Protein AF-A0A2P7YGR5-F1 (afdb_monomer_lite)

Radius of gyration: 32.09 Å; chains: 1; bounding box: 81×57×72 Å

Structure (mmCIF, N/CA/C/O backbone):
data_AF-A0A2P7YGR5-F1
#
_entry.id   AF-A0A2P7YGR5-F1
#
loop_
_atom_site.group_PDB
_atom_site.id
_atom_site.type_symbol
_atom_site.label_atom_id
_atom_site.label_alt_id
_atom_site.label_comp_id
_atom_site.label_asym_id
_atom_site.label_entity_id
_atom_site.label_seq_id
_atom_site.pdbx_PDB_ins_code
_atom_site.Cartn_x
_atom_site.Cartn_y
_atom_site.Cartn_z
_atom_site.occupancy
_atom_site.B_iso_or_equiv
_atom_site.auth_seq_id
_atom_site.auth_comp_id
_atom_site.auth_asym_id
_atom_site.auth_atom_id
_atom_site.pdbx_PDB_model_num
ATOM 1 N N . MET A 1 1 ? 48.182 10.724 -30.296 1.00 57.75 1 MET A N 1
ATOM 2 C CA . MET A 1 1 ? 47.789 11.322 -31.593 1.00 57.75 1 MET A CA 1
ATOM 3 C C . MET A 1 1 ? 48.204 12.785 -31.692 1.00 57.75 1 MET A C 1
ATOM 5 O O . MET A 1 1 ? 48.796 13.134 -32.696 1.00 57.75 1 MET A O 1
ATOM 9 N N . ASP A 1 2 ? 47.998 13.617 -30.665 1.00 56.53 2 ASP A N 1
ATOM 10 C CA . ASP A 1 2 ? 48.464 15.022 -30.674 1.00 56.53 2 ASP A CA 1
ATOM 11 C C . ASP A 1 2 ? 49.968 15.231 -30.446 1.00 56.53 2 ASP A C 1
ATOM 13 O O . ASP A 1 2 ? 50.486 16.310 -30.701 1.00 56.53 2 ASP A O 1
ATOM 17 N N . SER A 1 3 ? 50.684 14.210 -29.980 1.00 63.72 3 SER A N 1
ATOM 18 C CA . SER A 1 3 ? 52.118 14.282 -29.682 1.00 63.72 3 SER A CA 1
ATOM 19 C C . SER A 1 3 ? 53.031 14.324 -30.915 1.00 63.72 3 SER A C 1
ATOM 21 O O . SER A 1 3 ? 54.220 14.553 -30.754 1.00 63.72 3 SER A O 1
ATOM 23 N N . ARG A 1 4 ? 52.488 14.105 -32.122 1.00 63.62 4 ARG A N 1
ATOM 24 C CA . ARG A 1 4 ? 53.198 14.194 -33.418 1.00 63.62 4 ARG A CA 1
ATOM 25 C C . ARG A 1 4 ? 52.674 15.338 -34.294 1.00 63.62 4 ARG A C 1
ATOM 27 O O . ARG A 1 4 ? 52.749 15.282 -35.514 1.00 63.62 4 ARG A O 1
ATOM 34 N N . LYS A 1 5 ? 52.008 16.327 -33.690 1.00 64.00 5 LYS A N 1
ATOM 35 C CA . LYS A 1 5 ? 51.372 17.420 -34.431 1.00 64.00 5 LYS A CA 1
ATOM 36 C C . LYS A 1 5 ? 52.448 18.236 -35.162 1.00 64.00 5 LYS A C 1
ATOM 38 O O . LYS A 1 5 ? 53.214 18.934 -34.506 1.00 64.00 5 LYS A O 1
ATOM 43 N N . GLY A 1 6 ? 52.473 18.149 -36.493 1.00 67.00 6 GLY A N 1
ATOM 44 C CA . GLY A 1 6 ? 53.476 18.789 -37.355 1.00 67.00 6 GLY A CA 1
ATOM 45 C C . GLY A 1 6 ? 54.403 17.820 -38.100 1.00 67.00 6 GLY A C 1
ATOM 46 O O . GLY A 1 6 ? 55.114 18.267 -38.994 1.00 67.00 6 GLY A O 1
ATOM 47 N N . ASP A 1 7 ? 54.370 16.519 -37.788 1.00 74.44 7 ASP A N 1
ATOM 48 C CA . ASP A 1 7 ? 55.086 15.488 -38.554 1.00 74.44 7 ASP A CA 1
ATOM 49 C C . ASP A 1 7 ? 54.300 15.071 -39.809 1.00 74.44 7 ASP A C 1
ATOM 51 O O . ASP A 1 7 ? 53.067 15.093 -39.811 1.00 74.44 7 ASP A O 1
ATOM 55 N N . SER A 1 8 ? 55.002 14.609 -40.852 1.00 74.12 8 SER A N 1
ATOM 56 C CA . SER A 1 8 ? 54.399 14.133 -42.114 1.00 74.12 8 SER A CA 1
ATOM 57 C C . SER A 1 8 ? 53.406 12.980 -41.930 1.00 74.12 8 SER A C 1
ATOM 59 O O . SER A 1 8 ? 52.475 12.838 -42.715 1.00 74.12 8 SER A O 1
ATOM 61 N N . ASP A 1 9 ? 53.579 12.191 -40.868 1.00 73.06 9 ASP A N 1
ATOM 62 C CA . ASP A 1 9 ? 52.729 11.041 -40.539 1.00 73.06 9 ASP A CA 1
ATOM 63 C C . ASP A 1 9 ? 51.597 11.403 -39.561 1.00 73.06 9 ASP A C 1
ATOM 65 O O . ASP A 1 9 ? 50.941 10.522 -38.994 1.00 73.06 9 ASP A O 1
ATOM 69 N N . HIS A 1 10 ? 51.375 12.693 -39.291 1.00 70.44 10 HIS A N 1
ATOM 70 C CA . HIS A 1 10 ? 50.263 13.129 -38.459 1.00 70.44 10 HIS A CA 1
ATOM 71 C C . HIS A 1 10 ? 48.942 12.983 -39.232 1.00 70.44 10 HIS A C 1
ATOM 73 O O . HIS A 1 10 ? 48.765 13.652 -40.250 1.00 70.44 10 HIS A O 1
ATOM 79 N N . PRO A 1 11 ? 47.968 12.175 -38.759 1.00 75.75 11 PRO A N 1
ATOM 80 C CA . PRO A 1 11 ? 46.683 12.012 -39.436 1.00 75.75 11 PRO A CA 1
ATOM 81 C C . PRO A 1 11 ? 45.775 13.216 -39.140 1.00 75.75 11 PRO A C 1
ATOM 83 O O . PRO A 1 11 ? 44.769 13.115 -38.433 1.00 75.75 11 PRO A O 1
ATOM 86 N N . GLU A 1 12 ? 46.165 14.385 -39.650 1.00 75.19 12 GLU A N 1
ATOM 87 C CA . GLU A 1 12 ? 45.550 15.676 -39.343 1.00 75.19 12 GLU A CA 1
ATOM 88 C C . GLU A 1 12 ? 44.063 15.694 -39.708 1.00 75.19 12 GLU A C 1
ATOM 90 O O . GLU A 1 12 ? 43.224 16.102 -38.903 1.00 75.19 12 GLU A O 1
ATOM 95 N N . GLU A 1 13 ? 43.711 15.147 -40.871 1.00 74.88 13 GLU A N 1
ATOM 96 C CA . GLU A 1 13 ? 42.324 15.055 -41.327 1.00 74.88 13 GLU A CA 1
ATOM 97 C C . GLU A 1 13 ? 41.448 14.194 -40.408 1.00 74.88 13 GLU A C 1
ATOM 99 O O . GLU A 1 13 ? 40.284 14.519 -40.161 1.00 74.88 13 GLU A O 1
ATOM 104 N N . GLU A 1 14 ? 41.984 13.096 -39.874 1.00 73.44 14 GLU A N 1
ATOM 105 C CA . GLU A 1 14 ? 41.242 12.195 -38.991 1.00 73.44 14 GLU A CA 1
ATOM 106 C C . GLU A 1 14 ? 41.063 12.813 -37.598 1.00 73.44 14 GLU A C 1
ATOM 108 O O . GLU A 1 14 ? 39.974 12.762 -37.016 1.00 73.44 14 GLU A O 1
ATOM 113 N N . VAL A 1 15 ? 42.091 13.507 -37.103 1.00 71.62 15 VAL A N 1
ATOM 114 C CA . VAL A 1 15 ? 42.040 14.268 -35.848 1.00 71.62 15 VAL A CA 1
ATOM 115 C C . VAL A 1 15 ? 41.049 15.431 -35.948 1.00 71.62 15 VAL A C 1
ATOM 117 O O . VAL A 1 15 ? 40.253 15.639 -35.025 1.00 71.62 15 VAL A O 1
ATOM 120 N N . LEU A 1 16 ? 41.037 16.168 -37.062 1.00 71.75 16 LEU A N 1
ATOM 121 C CA . LEU A 1 16 ? 40.066 17.237 -37.317 1.00 71.75 16 LEU A CA 1
ATOM 122 C C . LEU A 1 16 ? 38.637 16.689 -37.398 1.00 71.75 16 LEU A C 1
ATOM 124 O O . LEU A 1 16 ? 37.731 17.256 -36.784 1.00 71.75 16 LEU A O 1
ATOM 128 N N . ARG A 1 17 ? 38.436 15.542 -38.056 1.00 73.56 17 ARG A N 1
ATOM 129 C CA . ARG A 1 17 ? 37.135 14.857 -38.144 1.00 73.56 17 ARG A CA 1
ATOM 130 C C . ARG A 1 17 ? 36.611 14.421 -36.775 1.00 73.56 17 ARG A C 1
ATOM 132 O O . ARG A 1 17 ? 35.428 14.595 -36.486 1.00 73.56 17 ARG A O 1
ATOM 139 N N . LEU A 1 18 ? 37.480 13.899 -35.909 1.00 69.75 18 LEU A N 1
ATOM 140 C CA . LEU A 1 18 ? 37.121 13.524 -34.537 1.00 69.75 18 LEU A CA 1
ATOM 141 C C . LEU A 1 18 ? 36.798 14.756 -33.678 1.00 69.75 18 LEU A C 1
ATOM 143 O O . LEU A 1 18 ? 35.814 14.759 -32.934 1.00 69.75 18 LEU A O 1
ATOM 147 N N . ARG A 1 19 ? 37.579 15.833 -33.818 1.00 68.56 19 ARG A N 1
ATOM 148 C CA . ARG A 1 19 ? 37.379 17.099 -33.092 1.00 68.56 19 ARG A CA 1
ATOM 149 C C . ARG A 1 19 ? 36.162 17.894 -33.564 1.00 68.56 19 ARG A C 1
ATOM 151 O O . ARG A 1 19 ? 35.601 18.646 -32.767 1.00 68.56 19 ARG A O 1
ATOM 158 N N . ALA A 1 20 ? 35.714 17.706 -34.804 1.00 66.56 20 ALA A N 1
ATOM 159 C CA . ALA A 1 20 ? 34.520 18.356 -35.346 1.00 66.56 20 ALA A CA 1
ATOM 160 C C . ALA A 1 20 ? 33.230 17.991 -34.579 1.00 66.56 20 ALA A C 1
ATOM 162 O O . ALA A 1 20 ? 32.292 18.785 -34.542 1.00 66.56 20 ALA A O 1
ATOM 163 N N . ASN A 1 21 ? 33.193 16.834 -33.907 1.00 61.81 21 ASN A N 1
ATOM 164 C CA . ASN A 1 21 ? 32.015 16.348 -33.173 1.00 61.81 21 ASN A CA 1
ATOM 165 C C . ASN A 1 21 ? 31.962 16.779 -31.691 1.00 61.81 21 ASN A C 1
ATOM 167 O O . ASN A 1 21 ? 30.982 16.485 -30.990 1.00 61.81 21 ASN A O 1
ATOM 171 N N . VAL A 1 22 ? 33.001 17.470 -31.208 1.00 63.16 22 VAL A N 1
ATOM 172 C CA . VAL A 1 22 ? 33.127 17.960 -29.828 1.00 63.16 22 VAL A CA 1
ATOM 173 C C . VAL A 1 22 ? 32.825 19.459 -29.797 1.00 63.16 22 VAL A C 1
ATOM 175 O O . VAL A 1 22 ? 33.459 20.234 -30.510 1.00 63.16 22 VAL A O 1
ATOM 178 N N . VAL A 1 23 ? 31.861 19.869 -28.966 1.00 61.78 23 VAL A N 1
ATOM 179 C CA . VAL A 1 23 ? 31.510 21.285 -28.758 1.00 61.78 23 VAL A CA 1
ATOM 180 C C . VAL A 1 23 ? 32.455 21.877 -27.717 1.00 61.78 23 VAL A C 1
ATOM 182 O O . VAL A 1 23 ? 32.537 21.365 -26.599 1.00 61.78 23 VAL A O 1
ATOM 185 N N . ARG A 1 24 ? 33.174 22.947 -28.068 1.00 64.06 24 ARG A N 1
ATOM 186 C CA . ARG A 1 24 ? 34.021 23.698 -27.131 1.00 64.06 24 ARG A CA 1
ATOM 187 C C . ARG A 1 24 ? 33.255 24.910 -26.598 1.00 64.06 24 ARG A C 1
ATOM 189 O O . ARG A 1 24 ? 32.453 25.511 -27.308 1.00 64.06 24 ARG A O 1
ATOM 196 N N . ARG A 1 25 ? 33.493 25.277 -25.334 1.00 51.38 25 ARG A N 1
ATOM 197 C CA . ARG A 1 25 ? 32.889 26.477 -24.729 1.00 51.38 25 ARG A CA 1
ATOM 198 C C . ARG A 1 25 ? 33.284 27.719 -25.541 1.00 51.38 25 ARG A C 1
ATOM 200 O O . ARG A 1 25 ? 34.471 27.960 -25.722 1.00 51.38 25 ARG A O 1
ATOM 207 N N . GLY A 1 26 ? 32.294 28.494 -25.988 1.00 58.72 26 GLY A N 1
ATOM 208 C CA . GLY A 1 26 ? 32.484 29.759 -26.713 1.00 58.72 26 GLY A CA 1
ATOM 209 C C . GLY A 1 26 ? 32.285 29.692 -28.233 1.00 58.72 26 GLY A C 1
ATOM 210 O O . GLY A 1 26 ? 32.174 30.738 -28.864 1.00 58.72 26 GLY A O 1
ATOM 211 N N . GLU A 1 27 ? 32.174 28.503 -28.833 1.00 63.53 27 GLU A N 1
ATOM 212 C CA . GLU A 1 27 ? 31.849 28.366 -30.260 1.00 63.53 27 GLU A CA 1
ATOM 213 C C . GLU A 1 27 ? 30.332 28.449 -30.498 1.00 63.53 27 GLU A C 1
ATOM 215 O O . GLU A 1 27 ? 29.576 27.589 -30.043 1.00 63.53 27 GLU A O 1
ATOM 220 N N . LYS A 1 28 ? 29.883 29.444 -31.276 1.00 60.31 28 LYS A N 1
ATOM 221 C CA . LYS A 1 28 ? 28.529 29.485 -31.859 1.00 60.31 28 LYS A CA 1
ATOM 222 C C . LYS A 1 28 ? 28.444 28.506 -33.041 1.00 60.31 28 LYS A C 1
ATOM 224 O O . LYS A 1 28 ? 28.379 28.926 -34.190 1.00 60.31 28 LYS A O 1
ATOM 229 N N . ARG A 1 29 ? 28.515 27.199 -32.776 1.00 63.97 29 ARG A N 1
ATOM 230 C CA . ARG A 1 29 ? 28.144 26.182 -33.775 1.00 63.97 29 ARG A CA 1
ATOM 231 C C . ARG A 1 29 ? 26.636 25.979 -33.742 1.00 63.97 29 ARG A C 1
ATOM 233 O O . ARG A 1 29 ? 26.042 26.024 -32.665 1.00 63.97 29 ARG A O 1
ATOM 240 N N . ASP A 1 30 ? 26.040 25.735 -34.903 1.00 66.44 30 ASP A N 1
ATOM 241 C CA . ASP A 1 30 ? 24.632 25.366 -34.978 1.00 66.44 30 ASP A CA 1
ATOM 242 C C . ASP A 1 30 ? 24.438 23.994 -34.312 1.00 66.44 30 ASP A C 1
ATOM 244 O O . ASP A 1 30 ? 24.862 22.949 -34.815 1.00 66.44 30 ASP A O 1
ATOM 248 N N . VAL A 1 31 ? 23.853 24.014 -33.113 1.00 69.00 31 VAL A N 1
ATOM 249 C CA . VAL A 1 31 ? 23.589 22.823 -32.295 1.00 69.00 31 VAL A CA 1
ATOM 250 C C . VAL A 1 31 ? 22.702 21.838 -33.063 1.00 69.00 31 VAL A C 1
ATOM 252 O O . VAL A 1 31 ? 22.898 20.628 -32.944 1.00 69.00 31 VAL A O 1
ATOM 255 N N . SER A 1 32 ? 21.815 22.350 -33.924 1.00 71.81 32 SER A N 1
ATOM 256 C CA . SER A 1 32 ? 20.890 21.565 -34.744 1.00 71.81 32 SER A CA 1
ATOM 257 C C . SER A 1 32 ? 21.622 20.657 -35.737 1.00 71.81 32 SER A C 1
ATOM 259 O O . SER A 1 32 ? 21.342 19.459 -35.826 1.00 71.81 32 SER A O 1
ATOM 261 N N . GLU A 1 33 ? 22.637 21.175 -36.435 1.00 73.19 33 GLU A N 1
ATOM 262 C CA . GLU A 1 33 ? 23.426 20.377 -37.384 1.00 73.19 33 GLU A CA 1
ATOM 263 C C . GLU A 1 33 ? 24.222 19.267 -36.684 1.00 73.19 33 GLU A C 1
ATOM 265 O O . GLU A 1 33 ? 24.378 18.151 -37.197 1.00 73.19 33 GLU A O 1
ATOM 270 N N . LEU A 1 34 ? 24.717 19.559 -35.482 1.00 71.94 34 LEU A N 1
ATOM 271 C CA . LEU A 1 34 ? 25.500 18.631 -34.674 1.00 71.94 34 LEU A CA 1
ATOM 272 C C . LEU A 1 34 ? 24.616 17.506 -34.112 1.00 71.94 34 LEU A C 1
ATOM 274 O O . LEU A 1 34 ? 25.012 16.335 -34.119 1.00 71.94 34 LEU A O 1
ATOM 278 N N . GLU A 1 35 ? 23.397 17.837 -33.691 1.00 76.00 35 GLU A N 1
ATOM 279 C CA . GLU A 1 35 ? 22.366 16.871 -33.310 1.00 76.00 35 GLU A CA 1
ATOM 280 C C . GLU A 1 35 ? 21.923 16.007 -34.494 1.00 76.00 35 GLU A C 1
ATOM 282 O O . GLU A 1 35 ? 21.866 14.781 -34.359 1.00 76.00 35 GLU A O 1
ATOM 287 N N . ALA A 1 36 ? 21.709 16.598 -35.673 1.00 80.00 36 ALA A N 1
ATOM 288 C CA . ALA A 1 36 ? 21.345 15.870 -36.888 1.00 80.00 36 ALA A CA 1
ATOM 289 C C . ALA A 1 36 ? 22.420 14.844 -37.289 1.00 80.00 36 ALA A C 1
ATOM 291 O O . ALA A 1 36 ? 22.103 13.682 -37.571 1.00 80.00 36 ALA A O 1
ATOM 292 N N . ARG A 1 37 ? 23.707 15.219 -37.234 1.00 77.38 37 ARG A N 1
ATOM 293 C CA . ARG A 1 37 ? 24.829 14.293 -37.483 1.00 77.38 37 ARG A CA 1
ATOM 294 C C . ARG A 1 37 ? 24.893 13.173 -36.444 1.00 77.38 37 ARG A C 1
ATOM 296 O O . ARG A 1 37 ? 25.017 12.003 -36.812 1.00 77.38 37 ARG A O 1
ATOM 303 N N . ARG A 1 38 ? 24.740 13.488 -35.152 1.00 78.81 38 ARG A N 1
ATOM 304 C CA . ARG A 1 38 ? 24.672 12.474 -34.078 1.00 78.81 38 ARG A CA 1
ATOM 305 C C . ARG A 1 38 ? 23.499 11.516 -34.277 1.00 78.81 38 ARG A C 1
ATOM 307 O O . ARG A 1 38 ? 23.645 10.308 -34.076 1.00 78.81 38 ARG A O 1
ATOM 314 N N . GLN A 1 39 ? 22.355 12.027 -34.724 1.00 81.94 39 GLN A N 1
ATOM 315 C CA . GLN A 1 39 ? 21.181 11.218 -35.022 1.00 81.94 39 GLN A CA 1
ATOM 316 C C . GLN A 1 39 ? 21.425 10.286 -36.217 1.00 81.94 39 GLN A C 1
ATOM 318 O O . GLN A 1 39 ? 21.050 9.115 -36.147 1.00 81.94 39 GLN A O 1
ATOM 323 N N . GLN A 1 40 ? 22.090 10.747 -37.283 1.00 83.06 40 GLN A N 1
ATOM 324 C CA . GLN A 1 40 ? 22.467 9.899 -38.422 1.00 83.06 40 GLN A CA 1
ATOM 325 C C . GLN A 1 40 ? 23.420 8.770 -38.011 1.00 83.06 40 GLN A C 1
ATOM 327 O O . GLN A 1 40 ? 23.166 7.610 -38.345 1.00 83.06 40 GLN A O 1
ATOM 332 N N . VAL A 1 41 ? 24.455 9.077 -37.222 1.00 80.88 41 VAL A N 1
ATOM 333 C CA . VAL A 1 41 ? 25.396 8.073 -36.693 1.00 80.88 41 VAL A CA 1
ATOM 334 C C . VAL A 1 41 ? 24.669 7.053 -35.809 1.00 80.88 41 VAL A C 1
ATOM 336 O O . VAL A 1 41 ? 24.844 5.845 -35.978 1.00 80.88 41 VAL A O 1
ATOM 339 N N . SER A 1 42 ? 23.782 7.513 -34.922 1.00 79.19 42 SER A N 1
ATOM 340 C CA . SER A 1 42 ? 22.953 6.639 -34.082 1.00 79.19 42 SER A CA 1
ATOM 341 C C . SER A 1 42 ? 22.020 5.747 -34.909 1.00 79.19 42 SER A C 1
ATOM 343 O O . SER A 1 42 ? 21.885 4.554 -34.627 1.00 79.19 42 SER A O 1
ATOM 345 N N . ARG A 1 43 ? 21.400 6.280 -35.970 1.00 84.56 43 ARG A N 1
ATOM 346 C CA . ARG A 1 43 ? 20.553 5.502 -36.889 1.00 84.56 43 ARG A CA 1
ATOM 347 C C . ARG A 1 43 ? 21.362 4.440 -37.632 1.00 84.56 43 ARG A C 1
ATOM 349 O O . ARG A 1 43 ? 20.896 3.309 -37.728 1.00 84.56 43 ARG A O 1
ATOM 356 N N . ALA A 1 44 ? 22.557 4.770 -38.122 1.00 83.19 44 ALA A N 1
ATOM 357 C CA . ALA A 1 44 ? 23.439 3.814 -38.792 1.00 83.19 44 ALA A CA 1
ATOM 358 C C . ALA A 1 44 ? 23.881 2.684 -37.846 1.00 83.19 44 ALA A C 1
ATOM 360 O O . ALA A 1 44 ? 23.820 1.513 -38.216 1.00 83.19 44 ALA A O 1
ATOM 361 N N . TYR A 1 45 ? 24.231 3.014 -36.599 1.00 80.75 45 TYR A N 1
ATOM 362 C CA . TYR A 1 45 ? 24.570 2.028 -35.570 1.00 80.75 45 TYR A CA 1
ATOM 363 C C . TYR A 1 45 ? 23.385 1.110 -35.227 1.00 80.75 45 TYR A C 1
ATOM 365 O O . TYR A 1 45 ? 23.516 -0.110 -35.264 1.00 80.75 45 TYR A O 1
ATOM 373 N N . ASN A 1 46 ? 22.200 1.678 -34.979 1.00 79.31 46 ASN A N 1
ATOM 374 C CA . ASN A 1 46 ? 20.987 0.917 -34.649 1.00 79.31 46 ASN A CA 1
ATOM 375 C C . ASN A 1 46 ? 20.391 0.134 -35.835 1.00 79.31 46 ASN A C 1
ATOM 377 O O . ASN A 1 46 ? 19.463 -0.654 -35.644 1.00 79.31 46 ASN A O 1
ATOM 381 N N . ARG A 1 47 ? 20.879 0.342 -37.066 1.00 84.88 47 ARG A N 1
ATOM 382 C CA . ARG A 1 47 ? 20.476 -0.454 -38.236 1.00 84.88 47 ARG A CA 1
ATOM 383 C C . ARG A 1 47 ? 21.137 -1.831 -38.267 1.00 84.88 47 ARG A C 1
ATOM 385 O O . ARG A 1 47 ? 20.521 -2.735 -38.835 1.00 84.88 47 ARG A O 1
ATOM 392 N N . LYS A 1 48 ? 22.322 -1.986 -37.662 1.00 90.88 48 LYS A N 1
ATOM 393 C CA . LYS A 1 48 ? 23.063 -3.253 -37.632 1.00 90.88 48 LYS A CA 1
ATOM 394 C C . LYS A 1 48 ? 22.261 -4.346 -36.904 1.00 90.88 48 LYS A C 1
ATOM 396 O O . LYS A 1 4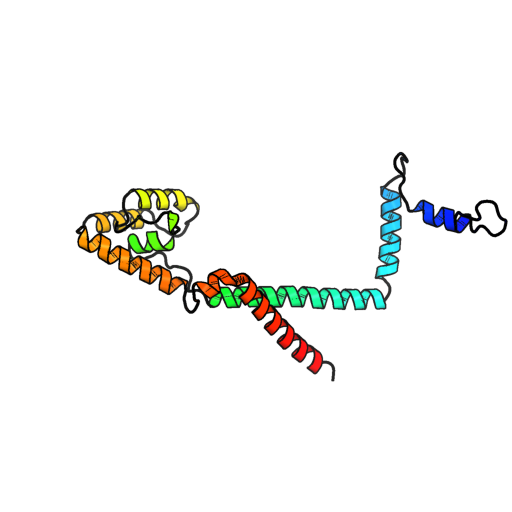8 ? 21.581 -4.061 -35.915 1.00 90.88 48 LYS A O 1
ATOM 401 N N . LEU A 1 49 ? 22.292 -5.577 -37.423 1.00 86.75 49 LEU A N 1
ATOM 402 C CA . LEU A 1 49 ? 21.466 -6.690 -36.928 1.00 86.75 49 LEU A CA 1
ATOM 403 C C . LEU A 1 49 ? 21.845 -7.107 -35.500 1.00 86.75 49 LEU A C 1
ATOM 405 O O . LEU A 1 49 ? 20.971 -7.200 -34.644 1.00 86.75 49 LEU A O 1
ATOM 409 N N . ASP A 1 50 ? 23.139 -7.228 -35.221 1.00 87.69 50 ASP A N 1
ATOM 410 C CA . ASP A 1 50 ? 23.709 -7.500 -33.895 1.00 87.69 50 ASP A CA 1
ATOM 411 C C . ASP A 1 50 ? 23.240 -6.487 -32.832 1.00 87.69 50 ASP A C 1
ATOM 413 O O . ASP A 1 50 ? 22.828 -6.850 -31.726 1.00 87.69 50 ASP A O 1
ATOM 417 N N . VAL A 1 51 ? 23.228 -5.197 -33.179 1.00 87.19 51 VAL A N 1
ATOM 418 C CA . VAL A 1 51 ? 22.762 -4.119 -32.298 1.00 87.19 51 VAL A CA 1
ATOM 419 C C . VAL A 1 51 ? 21.257 -4.228 -32.058 1.00 87.19 51 VAL A C 1
ATOM 421 O O . VAL A 1 51 ? 20.799 -4.049 -30.923 1.00 87.19 51 VAL A O 1
ATOM 424 N N . LYS A 1 52 ? 20.470 -4.545 -33.093 1.00 88.00 52 LYS A N 1
ATOM 425 C CA . LYS A 1 52 ? 19.020 -4.761 -32.965 1.00 88.00 52 LYS A CA 1
ATOM 426 C C . LYS A 1 52 ? 18.706 -5.948 -32.064 1.00 88.00 52 LYS A C 1
ATOM 428 O O . LYS A 1 52 ? 17.865 -5.808 -31.176 1.00 88.00 52 LYS A O 1
ATOM 433 N N . GLU A 1 53 ? 19.384 -7.075 -32.247 1.00 89.50 53 GLU A N 1
ATOM 434 C CA . GLU A 1 53 ? 19.204 -8.275 -31.426 1.00 89.50 53 GLU A CA 1
ATOM 435 C C . GLU A 1 53 ? 19.608 -8.027 -29.974 1.00 89.50 53 GLU A C 1
ATOM 437 O O . GLU A 1 53 ? 18.822 -8.291 -29.060 1.00 89.50 53 GLU A O 1
ATOM 442 N N . LYS A 1 54 ? 20.765 -7.395 -29.743 1.00 88.94 54 LYS A N 1
ATOM 443 C CA . LYS A 1 54 ? 21.200 -6.990 -28.399 1.00 88.94 54 LYS A CA 1
ATOM 444 C C . LYS A 1 54 ? 20.184 -6.062 -27.736 1.00 88.94 54 LYS A C 1
ATOM 446 O O . LYS A 1 54 ? 19.841 -6.256 -26.569 1.00 88.94 54 LYS A O 1
ATOM 451 N N . ASN A 1 55 ? 19.660 -5.074 -28.460 1.00 89.25 55 ASN A N 1
ATOM 452 C CA . ASN A 1 55 ? 18.635 -4.169 -27.940 1.00 89.25 55 ASN A CA 1
ATOM 453 C C . ASN A 1 55 ? 17.307 -4.888 -27.665 1.00 89.25 55 ASN A C 1
ATOM 455 O O . ASN A 1 55 ? 16.682 -4.614 -26.639 1.00 89.25 55 ASN A O 1
ATOM 459 N N . LYS A 1 56 ? 16.892 -5.827 -28.523 1.00 90.69 56 LYS A N 1
ATOM 460 C CA . LYS A 1 56 ? 15.706 -6.671 -28.315 1.00 90.69 56 LYS A CA 1
ATOM 461 C C . LYS A 1 56 ? 15.846 -7.503 -27.040 1.00 90.69 56 LYS A C 1
ATOM 463 O O . LYS A 1 56 ? 14.945 -7.479 -26.206 1.00 90.69 56 LYS A O 1
ATOM 468 N N . LEU A 1 57 ? 16.994 -8.151 -26.838 1.00 88.06 57 LEU A N 1
ATOM 469 C CA . LEU A 1 57 ? 17.292 -8.915 -25.623 1.00 88.06 57 LEU A CA 1
ATOM 470 C C . LEU A 1 57 ? 17.319 -8.024 -24.375 1.00 88.06 57 LEU A C 1
ATOM 472 O O . LEU A 1 57 ? 16.751 -8.392 -23.349 1.00 88.06 57 LEU A O 1
ATOM 476 N N . ARG A 1 58 ? 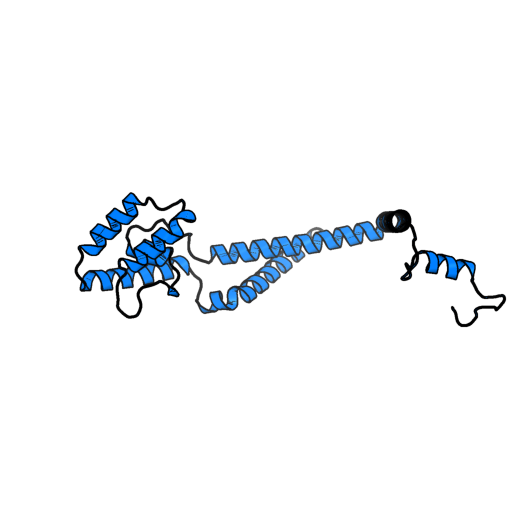17.923 -6.830 -24.453 1.00 89.94 58 ARG A N 1
ATOM 477 C CA . ARG A 1 58 ? 17.922 -5.866 -23.339 1.00 89.94 58 ARG A CA 1
ATOM 478 C C . ARG A 1 58 ? 16.512 -5.413 -22.970 1.00 89.94 58 ARG A C 1
ATOM 480 O O . ARG A 1 58 ? 16.204 -5.356 -21.782 1.00 89.94 58 ARG A O 1
ATOM 487 N N . ARG A 1 59 ? 15.664 -5.116 -23.961 1.00 90.75 59 ARG A N 1
ATOM 488 C CA . ARG A 1 59 ? 14.249 -4.773 -23.737 1.00 90.75 59 ARG A CA 1
ATOM 489 C C . ARG A 1 59 ? 13.514 -5.936 -23.086 1.00 90.75 59 ARG A C 1
ATOM 491 O O . ARG A 1 59 ? 12.970 -5.745 -22.010 1.00 90.75 59 ARG A O 1
ATOM 498 N N . LYS A 1 60 ? 13.634 -7.148 -23.642 1.00 91.25 60 LYS A N 1
ATOM 499 C CA . LYS A 1 60 ? 13.027 -8.363 -23.077 1.00 91.25 60 LYS A CA 1
ATOM 500 C C . LYS A 1 60 ? 13.417 -8.563 -21.607 1.00 91.25 60 LYS A C 1
ATOM 502 O O . LYS A 1 60 ? 12.536 -8.715 -20.773 1.00 91.25 60 LYS A O 1
ATOM 507 N N . LYS A 1 61 ? 14.712 -8.476 -21.268 1.00 89.19 61 LYS A N 1
ATOM 508 C CA . LYS A 1 61 ? 15.198 -8.596 -19.878 1.00 89.19 61 LYS A CA 1
ATOM 509 C C . LYS A 1 61 ? 14.643 -7.505 -18.957 1.00 89.19 61 LYS A C 1
ATOM 511 O O . LYS A 1 61 ? 14.283 -7.783 -17.817 1.00 89.19 61 LYS A O 1
ATOM 516 N N . ARG A 1 62 ? 14.585 -6.257 -19.432 1.00 92.00 62 ARG A N 1
ATOM 517 C CA . ARG A 1 62 ? 14.029 -5.138 -18.658 1.00 92.00 62 ARG A CA 1
ATOM 518 C C . ARG A 1 62 ? 12.537 -5.335 -18.407 1.00 92.00 62 ARG A C 1
ATOM 520 O O . ARG A 1 62 ? 12.100 -5.200 -17.271 1.00 92.00 62 ARG A O 1
ATOM 527 N N . ASP A 1 63 ? 11.784 -5.652 -19.450 1.00 92.69 63 ASP A N 1
ATOM 528 C CA . ASP A 1 63 ? 10.333 -5.796 -19.380 1.00 92.69 63 ASP A CA 1
ATOM 529 C C . ASP A 1 63 ? 9.962 -7.014 -18.512 1.00 92.69 63 ASP A C 1
ATOM 531 O O . ASP A 1 63 ? 9.049 -6.928 -17.696 1.00 92.69 63 ASP A O 1
ATOM 535 N N . GLN A 1 64 ? 10.751 -8.094 -18.572 1.00 91.62 64 GLN A N 1
ATOM 536 C CA . GLN A 1 64 ? 10.644 -9.237 -17.662 1.00 91.62 64 GLN A CA 1
ATOM 537 C C . GLN A 1 64 ? 10.881 -8.827 -16.201 1.00 91.62 64 GLN A C 1
ATOM 539 O O . GLN A 1 64 ? 10.074 -9.157 -15.340 1.00 91.62 64 GLN A O 1
ATOM 544 N N . ARG A 1 65 ? 11.931 -8.042 -15.910 1.00 91.06 65 ARG A N 1
ATOM 545 C CA . ARG A 1 65 ? 12.185 -7.519 -14.554 1.00 91.06 65 ARG A CA 1
ATOM 546 C C . ARG A 1 65 ? 11.036 -6.650 -14.042 1.00 91.06 65 ARG A C 1
ATOM 548 O O . ARG A 1 65 ? 10.652 -6.787 -12.885 1.00 91.06 65 ARG A O 1
ATOM 555 N N . ILE A 1 66 ? 10.489 -5.776 -14.886 1.00 92.88 66 ILE A N 1
ATOM 556 C CA . ILE A 1 66 ? 9.340 -4.934 -14.527 1.00 92.88 66 ILE A CA 1
ATOM 557 C C . ILE A 1 66 ? 8.116 -5.810 -14.243 1.00 92.88 66 ILE A C 1
ATOM 559 O O . ILE A 1 66 ? 7.489 -5.650 -13.200 1.00 92.88 66 ILE A O 1
ATOM 563 N N . SER A 1 67 ? 7.812 -6.766 -15.123 1.00 94.56 67 SER A N 1
ATOM 564 C CA . SER A 1 67 ? 6.680 -7.679 -14.952 1.00 94.56 67 SER A CA 1
ATOM 565 C C . SER A 1 67 ? 6.800 -8.512 -13.673 1.00 94.56 67 SER A C 1
ATOM 567 O O . SER A 1 67 ? 5.850 -8.563 -12.896 1.00 94.56 67 SER A O 1
ATOM 569 N N . SER A 1 68 ? 7.967 -9.101 -13.397 1.00 94.06 68 SER A N 1
ATOM 570 C CA . SER A 1 68 ? 8.201 -9.860 -12.161 1.00 94.06 68 SER A CA 1
ATOM 571 C C . SER A 1 68 ? 8.061 -8.992 -10.914 1.00 94.06 68 SER A C 1
ATOM 573 O O . SER A 1 68 ? 7.533 -9.460 -9.909 1.00 94.06 68 SER A O 1
ATOM 575 N N . ARG A 1 69 ? 8.489 -7.723 -10.972 1.00 94.19 69 ARG A N 1
ATOM 576 C CA . ARG A 1 69 ? 8.315 -6.785 -9.857 1.00 94.19 69 ARG A CA 1
ATOM 577 C C . ARG A 1 69 ? 6.841 -6.489 -9.603 1.00 94.19 69 ARG A C 1
ATOM 579 O O . ARG A 1 69 ? 6.427 -6.539 -8.453 1.00 94.19 69 ARG A O 1
ATOM 586 N N . LEU A 1 70 ? 6.064 -6.221 -10.654 1.00 95.19 70 LEU A N 1
ATOM 587 C CA . LEU A 1 70 ? 4.622 -5.978 -10.537 1.00 95.19 70 LEU A CA 1
ATOM 588 C C . LEU A 1 70 ? 3.904 -7.189 -9.929 1.00 95.19 70 LEU A C 1
ATOM 590 O O . LEU A 1 70 ? 3.164 -7.039 -8.961 1.00 95.19 70 LEU A O 1
ATOM 594 N N . LYS A 1 71 ? 4.221 -8.399 -10.404 1.00 95.50 71 LYS A N 1
ATOM 595 C CA . LYS A 1 71 ? 3.690 -9.646 -9.834 1.00 95.50 71 LYS A CA 1
ATOM 596 C C . LYS A 1 71 ? 4.069 -9.829 -8.364 1.00 95.50 71 LYS A C 1
ATOM 598 O O . LYS A 1 71 ? 3.235 -10.240 -7.566 1.00 95.50 71 LYS A O 1
ATOM 603 N N . ALA A 1 72 ? 5.312 -9.524 -7.991 1.00 95.50 72 ALA A N 1
ATOM 604 C CA . ALA A 1 72 ? 5.768 -9.597 -6.602 1.00 95.50 72 ALA A CA 1
ATOM 605 C C . ALA A 1 72 ? 5.039 -8.594 -5.700 1.00 95.50 72 ALA A C 1
ATOM 607 O O . ALA A 1 72 ? 4.639 -8.949 -4.593 1.00 95.50 72 ALA A O 1
ATOM 608 N N . THR A 1 73 ? 4.815 -7.368 -6.179 1.00 94.50 73 THR A N 1
ATOM 609 C CA . THR A 1 73 ? 4.039 -6.370 -5.436 1.00 94.50 73 THR A CA 1
ATOM 610 C C . THR A 1 73 ? 2.571 -6.760 -5.311 1.00 94.50 73 THR A C 1
ATOM 612 O O . THR A 1 73 ? 2.021 -6.655 -4.223 1.00 94.50 73 THR A O 1
ATOM 615 N N . GLU A 1 74 ? 1.943 -7.262 -6.377 1.00 93.81 74 GLU A N 1
ATOM 616 C CA . GLU A 1 74 ? 0.555 -7.742 -6.339 1.00 93.81 74 GLU A CA 1
ATOM 617 C C . GLU A 1 74 ? 0.400 -8.923 -5.382 1.00 93.81 74 GLU A C 1
ATOM 619 O O . GLU A 1 74 ? -0.521 -8.939 -4.572 1.00 93.81 74 GLU A O 1
ATOM 624 N N . TRP A 1 75 ? 1.338 -9.873 -5.418 1.00 94.19 75 TRP A N 1
ATOM 625 C CA . TRP A 1 75 ? 1.381 -10.987 -4.474 1.00 94.19 75 TRP A CA 1
ATOM 626 C C . TRP A 1 75 ? 1.474 -10.505 -3.024 1.00 94.19 75 TRP A C 1
ATOM 628 O O . TRP A 1 75 ? 0.743 -11.005 -2.172 1.00 94.19 75 TRP A O 1
ATOM 638 N N . TYR A 1 76 ? 2.341 -9.528 -2.740 1.00 93.75 76 TYR A N 1
ATOM 639 C CA . TYR A 1 76 ? 2.472 -8.974 -1.394 1.00 93.75 76 TYR A CA 1
ATOM 640 C C . TYR A 1 76 ? 1.190 -8.263 -0.946 1.00 93.75 76 TYR A C 1
ATOM 642 O O . TYR A 1 76 ? 0.701 -8.517 0.151 1.00 93.75 76 TYR A O 1
ATOM 650 N N . LEU A 1 77 ? 0.601 -7.431 -1.810 1.00 91.19 77 LEU A N 1
ATOM 651 C CA . LEU A 1 77 ? -0.654 -6.736 -1.516 1.00 91.19 77 LEU A CA 1
ATOM 652 C C . LEU A 1 77 ? -1.830 -7.702 -1.323 1.00 91.19 77 LEU A C 1
ATOM 654 O O . LEU A 1 77 ? -2.683 -7.436 -0.489 1.00 91.19 77 LEU A O 1
ATOM 658 N N . ALA A 1 78 ? -1.864 -8.827 -2.039 1.00 90.06 78 ALA A N 1
ATOM 659 C CA . ALA A 1 78 ? -2.868 -9.875 -1.845 1.00 90.06 78 ALA A CA 1
ATOM 660 C C . ALA A 1 78 ? -2.675 -10.670 -0.540 1.00 90.06 78 ALA A C 1
ATOM 662 O O . ALA A 1 78 ? -3.597 -11.343 -0.084 1.00 90.06 78 ALA A O 1
ATOM 663 N N . LYS A 1 79 ? -1.468 -10.628 0.038 1.00 89.69 79 LYS A N 1
ATOM 664 C CA . LYS A 1 79 ? -1.130 -11.242 1.329 1.00 89.69 79 LYS A CA 1
ATOM 665 C C . LYS A 1 79 ? -1.645 -10.409 2.507 1.00 89.69 79 LYS A C 1
ATOM 667 O O . LYS A 1 79 ? -1.975 -10.964 3.563 1.00 89.69 79 LYS A O 1
ATOM 672 N N . LEU A 1 80 ? -1.682 -9.090 2.308 1.00 88.62 80 LEU A N 1
ATOM 673 C CA . LEU A 1 80 ? -2.387 -8.161 3.179 1.00 88.62 80 LEU A CA 1
ATOM 674 C C . LEU A 1 80 ? -3.893 -8.428 3.092 1.00 88.62 80 LEU A C 1
ATOM 676 O O . LEU A 1 80 ? -4.397 -9.035 2.147 1.00 88.62 80 LEU A O 1
ATOM 680 N N . GLY A 1 81 ? -4.605 -7.996 4.120 1.00 80.62 81 GLY A N 1
ATOM 681 C CA . GLY A 1 81 ? -6.045 -8.137 4.215 1.00 80.62 81 GLY A CA 1
ATOM 682 C C . GLY A 1 81 ? -6.820 -7.524 3.053 1.00 80.62 81 GLY A C 1
ATOM 683 O O . GLY A 1 81 ? -6.294 -6.675 2.325 1.00 80.62 81 GLY A O 1
ATOM 684 N N . PRO A 1 82 ? -8.108 -7.887 2.909 1.00 76.69 82 PRO A N 1
ATOM 685 C CA . PRO A 1 82 ? -8.985 -7.203 1.974 1.00 76.69 82 PRO A CA 1
ATOM 686 C C . PRO A 1 82 ? -8.999 -5.697 2.258 1.00 76.69 82 PRO A C 1
ATOM 688 O O . PRO A 1 82 ? -8.755 -5.241 3.383 1.00 76.69 82 PRO A O 1
ATOM 691 N N . LYS A 1 83 ? -9.311 -4.916 1.216 1.00 72.19 83 LYS A N 1
ATOM 692 C CA . LYS A 1 83 ? -9.558 -3.487 1.394 1.00 72.19 83 LYS A CA 1
ATOM 693 C C . LYS A 1 83 ? -10.629 -3.301 2.466 1.00 72.19 83 LYS A C 1
ATOM 695 O O . LYS A 1 83 ? -11.589 -4.076 2.486 1.00 72.19 83 LYS A O 1
ATOM 700 N N . PRO A 1 84 ? -10.471 -2.292 3.326 1.00 67.12 84 PRO A N 1
ATOM 701 C CA . PRO A 1 84 ? -11.454 -2.064 4.358 1.00 67.12 84 PRO A CA 1
ATOM 702 C C . PRO A 1 84 ? -12.827 -1.841 3.748 1.00 67.12 84 PRO A C 1
ATOM 704 O O . PRO A 1 84 ? -12.974 -1.049 2.817 1.00 67.12 84 PRO A O 1
ATOM 707 N N . SER A 1 85 ? -13.822 -2.549 4.275 1.00 67.75 85 SER A N 1
ATOM 708 C CA . SER A 1 85 ? -15.212 -2.144 4.082 1.00 67.75 85 SER A CA 1
ATOM 709 C C . SER A 1 85 ? -15.438 -0.791 4.760 1.00 67.75 85 SER A C 1
ATOM 711 O O . SER A 1 85 ? -14.686 -0.437 5.665 1.00 67.75 85 SER A O 1
ATOM 713 N N . GLU A 1 86 ? -16.501 -0.078 4.391 1.00 66.56 86 GLU A N 1
ATOM 714 C CA . GLU A 1 86 ? -16.891 1.222 4.972 1.00 66.56 86 GLU A CA 1
ATOM 715 C C . GLU A 1 86 ? -17.112 1.216 6.499 1.00 66.56 86 GLU A C 1
ATOM 717 O O . GLU A 1 86 ? -17.451 2.250 7.058 1.00 66.56 86 GLU A O 1
ATOM 722 N N . GLY A 1 87 ? -16.933 0.081 7.184 1.00 67.94 87 GLY A N 1
ATOM 723 C CA . GLY A 1 87 ? -17.156 -0.080 8.614 1.00 67.94 87 GLY A CA 1
ATOM 724 C C . GLY A 1 87 ? -18.646 -0.181 8.945 1.00 67.94 87 GLY A C 1
ATOM 725 O O . GLY A 1 87 ? -19.499 0.480 8.348 1.00 67.94 87 GLY A O 1
ATOM 726 N N . SER A 1 88 ? -18.994 -1.046 9.894 1.00 82.19 88 SER A N 1
ATOM 727 C CA . SER A 1 88 ? -20.368 -1.176 10.404 1.00 82.19 88 SER A CA 1
ATOM 728 C C . SER A 1 88 ? -20.638 -0.294 11.622 1.00 82.19 88 SER A C 1
ATOM 730 O O . SER A 1 88 ? -21.797 -0.073 11.954 1.00 82.19 88 SER A O 1
ATOM 732 N N . SER A 1 89 ? -19.590 0.216 12.273 1.00 90.25 89 SER A N 1
ATOM 733 C CA . SER A 1 89 ? -19.640 1.004 13.510 1.00 90.25 89 SER A CA 1
ATOM 734 C C . SER A 1 89 ? -18.725 2.238 13.409 1.00 90.25 89 SER A C 1
ATOM 736 O O . SER A 1 89 ? -17.765 2.251 12.636 1.00 90.25 89 SER A O 1
ATOM 738 N N . PHE A 1 90 ? -19.022 3.304 14.162 1.00 92.50 90 PHE A N 1
ATOM 739 C CA . PHE A 1 90 ? -18.151 4.486 14.236 1.00 92.50 90 PHE A CA 1
ATOM 740 C C . PHE A 1 90 ? -16.696 4.134 14.616 1.00 92.50 90 PHE A C 1
ATOM 742 O O . PHE A 1 90 ? -15.788 4.551 13.893 1.00 92.50 90 PHE A O 1
ATOM 749 N N . PRO A 1 91 ? -16.427 3.330 15.668 1.00 93.62 91 PRO A N 1
ATOM 750 C CA . PRO A 1 91 ? -15.063 2.899 15.980 1.00 93.62 91 PRO A CA 1
ATOM 751 C C . PRO A 1 91 ? -14.398 2.102 14.848 1.00 93.62 91 PRO A C 1
ATOM 753 O O . PRO A 1 91 ? -13.206 2.295 14.615 1.00 93.62 91 PRO A O 1
ATOM 756 N N . ALA A 1 92 ? -15.135 1.275 14.094 1.00 90.31 92 ALA A N 1
ATOM 757 C CA . ALA A 1 92 ? -14.569 0.579 12.935 1.00 90.31 92 ALA A CA 1
ATOM 758 C C . ALA A 1 92 ? -14.106 1.562 11.849 1.00 90.31 92 ALA A C 1
ATOM 760 O O . ALA A 1 92 ? -13.014 1.405 11.302 1.00 90.31 92 ALA A O 1
ATOM 761 N N . ILE A 1 93 ? -14.895 2.607 11.570 1.00 90.00 93 ILE A N 1
ATOM 762 C CA . ILE A 1 93 ? -14.531 3.667 10.615 1.00 90.00 93 ILE A CA 1
ATOM 763 C C . ILE A 1 93 ? -13.270 4.396 11.086 1.00 90.00 93 ILE A C 1
ATOM 765 O O . ILE A 1 93 ? -12.339 4.592 10.303 1.00 90.00 93 ILE A O 1
ATOM 769 N N . VAL A 1 94 ? -13.207 4.754 12.371 1.00 91.88 94 VAL A N 1
ATOM 770 C CA . VAL A 1 94 ? -12.036 5.410 12.969 1.00 91.88 94 VAL A CA 1
ATOM 771 C C . VAL A 1 94 ? -10.784 4.539 12.828 1.00 91.88 94 VAL A C 1
ATOM 773 O O . VAL A 1 94 ? -9.778 5.012 12.299 1.00 91.88 94 VAL A O 1
ATOM 776 N N . ALA A 1 95 ? -10.844 3.269 13.245 1.00 90.94 95 ALA A N 1
ATOM 777 C CA . ALA A 1 95 ? -9.710 2.342 13.186 1.00 90.94 95 ALA A CA 1
ATOM 778 C C . ALA A 1 95 ? -9.227 2.085 11.749 1.00 90.94 95 ALA A C 1
ATOM 780 O O . ALA A 1 95 ? -8.049 1.833 11.508 1.00 90.94 95 ALA A O 1
ATOM 781 N N . THR A 1 96 ? -10.142 2.167 10.789 1.00 87.94 96 THR A N 1
ATOM 782 C CA . THR A 1 96 ? -9.877 1.887 9.381 1.00 87.94 96 THR A CA 1
ATOM 783 C C . THR A 1 96 ? -9.284 3.081 8.632 1.00 87.94 96 THR A C 1
ATOM 785 O O . THR A 1 96 ? -8.361 2.928 7.830 1.00 87.94 96 THR A O 1
ATOM 788 N N . HIS A 1 97 ? -9.839 4.275 8.846 1.00 86.19 97 HIS A N 1
ATOM 789 C CA . HIS A 1 97 ? -9.559 5.443 8.007 1.00 86.19 97 HIS A CA 1
ATOM 790 C C . HIS A 1 97 ? -8.598 6.449 8.650 1.00 86.19 97 HIS A C 1
ATOM 792 O O . HIS A 1 97 ? -7.979 7.251 7.934 1.00 86.19 97 HIS A O 1
ATOM 798 N N . LEU A 1 98 ? -8.440 6.412 9.977 1.00 89.56 98 LEU A N 1
ATOM 799 C CA . LEU A 1 98 ? -7.440 7.214 10.674 1.00 89.56 98 LEU A CA 1
ATOM 800 C C . LEU A 1 98 ? -6.160 6.399 10.919 1.00 89.56 98 LEU A C 1
ATOM 802 O O . LEU A 1 98 ? -6.232 5.218 11.251 1.00 89.56 98 LEU A O 1
ATOM 806 N N . PRO A 1 99 ? -4.971 7.012 10.786 1.00 90.50 99 PRO A N 1
ATOM 807 C CA . PRO A 1 99 ? -3.719 6.386 11.175 1.00 90.50 99 PRO A CA 1
ATOM 808 C C . PRO A 1 99 ? -3.658 6.219 12.702 1.00 90.50 99 PRO A C 1
ATOM 810 O O . PRO A 1 99 ? -4.231 7.043 13.418 1.00 90.50 99 PRO A O 1
ATOM 813 N N . PRO A 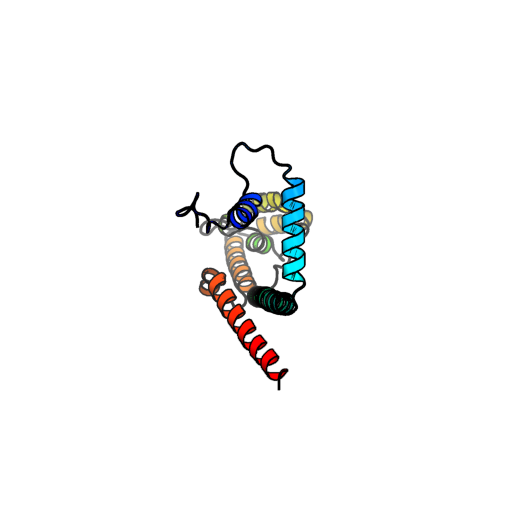1 100 ? -2.869 5.256 13.216 1.00 91.00 100 PRO A N 1
ATOM 814 C CA . PRO A 1 100 ? -2.701 5.052 14.657 1.00 91.00 100 PRO A CA 1
ATOM 815 C C . PRO A 1 100 ? -2.254 6.291 15.446 1.00 91.00 100 PRO A C 1
ATOM 817 O O . PRO A 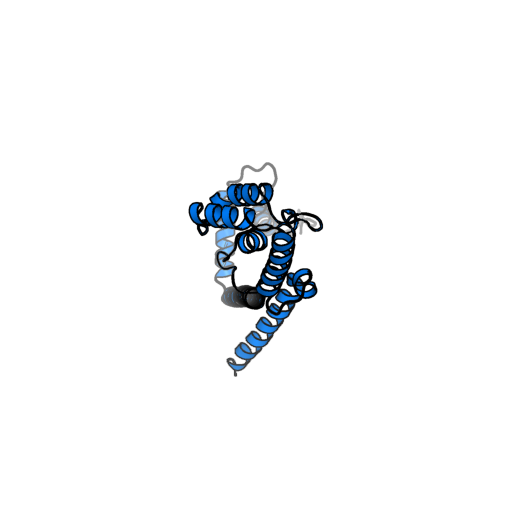1 100 ? -2.559 6.415 16.624 1.00 91.00 100 PRO A O 1
ATOM 820 N N . SER A 1 101 ? -1.567 7.244 14.808 1.00 92.25 101 SER A N 1
ATOM 821 C CA . SER A 1 101 ? -1.187 8.519 15.434 1.00 92.25 101 SER A CA 1
ATOM 822 C C . SER A 1 101 ? -2.363 9.464 15.708 1.00 92.25 101 SER A C 1
ATOM 824 O O . SER A 1 101 ? -2.210 10.397 16.487 1.00 92.25 101 SER A O 1
ATOM 826 N N . GLN A 1 102 ? -3.508 9.251 15.056 1.00 93.88 102 GLN A N 1
ATOM 827 C CA . GLN A 1 102 ? -4.748 10.021 15.225 1.00 93.88 102 GLN A CA 1
ATOM 828 C C . GLN A 1 102 ? -5.814 9.237 16.002 1.00 93.88 102 GLN A C 1
ATOM 830 O O . GLN A 1 102 ? -6.940 9.707 16.175 1.00 93.88 102 GLN A O 1
ATOM 835 N N . TRP A 1 103 ? -5.477 8.031 16.461 1.00 93.56 103 TRP A N 1
ATOM 836 C CA . TRP A 1 103 ? -6.335 7.271 17.353 1.00 93.56 103 TRP A CA 1
ATOM 837 C C . TRP A 1 103 ? -6.338 7.895 18.758 1.00 93.56 103 TRP A C 1
ATOM 839 O O . TRP A 1 103 ? -5.378 8.585 19.128 1.00 93.56 103 TRP A O 1
ATOM 849 N N . PRO A 1 104 ? -7.396 7.646 19.549 1.00 92.81 104 PRO A N 1
ATOM 850 C CA . PRO A 1 104 ? -7.426 8.001 20.963 1.00 92.81 104 PRO A CA 1
ATOM 851 C C . PRO A 1 104 ? -6.186 7.472 21.682 1.00 92.81 104 PRO A C 1
ATOM 853 O O . PRO A 1 104 ? -5.758 6.339 21.451 1.00 92.81 104 PRO A O 1
ATOM 856 N N . GLN A 1 105 ? -5.593 8.304 22.534 1.00 85.00 105 GLN A N 1
ATOM 857 C CA . GLN A 1 105 ? -4.389 7.943 23.275 1.00 85.00 105 GLN A CA 1
ATOM 858 C C . GLN A 1 105 ? -4.753 7.188 24.560 1.00 85.00 105 GLN A C 1
ATOM 860 O O . GLN A 1 105 ? -5.786 7.431 25.179 1.00 85.00 105 GLN A O 1
ATOM 865 N N . GLY A 1 106 ? -3.884 6.272 24.989 1.00 79.81 106 GLY A N 1
ATOM 866 C CA . GLY A 1 106 ? -4.075 5.533 26.238 1.00 79.81 106 GLY A CA 1
ATOM 867 C C . GLY A 1 106 ? -5.264 4.567 26.204 1.00 79.81 106 GLY A C 1
ATOM 868 O O . GLY A 1 106 ? -5.345 3.703 25.335 1.00 79.81 106 GLY A O 1
ATOM 869 N N . THR A 1 107 ? -6.147 4.672 27.199 1.00 75.88 107 THR A N 1
ATOM 870 C CA . THR A 1 107 ? -7.327 3.799 27.367 1.00 75.88 107 THR A CA 1
ATOM 871 C C . THR A 1 107 ? -8.626 4.435 26.880 1.00 75.88 107 THR A C 1
ATOM 873 O O . THR A 1 107 ? -9.701 3.905 27.163 1.00 75.88 107 THR A O 1
ATOM 876 N N . ASP A 1 108 ? -8.537 5.574 26.198 1.00 87.94 108 ASP A N 1
ATOM 877 C CA . ASP A 1 108 ? -9.706 6.341 25.789 1.00 87.94 108 ASP A CA 1
ATOM 878 C C . ASP A 1 108 ? -10.364 5.766 24.532 1.00 87.94 108 ASP A C 1
ATOM 880 O O . ASP A 1 108 ? -9.770 5.013 23.757 1.00 87.94 108 ASP A O 1
ATOM 884 N N . ALA A 1 109 ? -11.633 6.120 24.352 1.00 93.44 109 ALA A N 1
ATOM 885 C CA . ALA A 1 109 ? -12.452 5.722 23.219 1.00 93.44 109 ALA A CA 1
ATOM 886 C C . ALA A 1 109 ? -12.628 6.905 22.246 1.00 93.44 109 ALA A C 1
ATOM 888 O O . ALA A 1 109 ? -12.531 8.060 22.667 1.00 93.44 109 ALA A O 1
ATOM 889 N N . PRO A 1 110 ? -12.881 6.659 20.947 1.00 94.69 110 PRO A N 1
ATOM 890 C CA . PRO A 1 110 ? -12.994 7.726 19.961 1.00 94.69 110 PRO A CA 1
ATOM 891 C C . PRO A 1 110 ? -14.150 8.677 20.261 1.00 94.69 110 PRO A C 1
ATOM 893 O O . PRO A 1 110 ? -15.252 8.256 20.613 1.00 94.69 110 PRO A O 1
ATOM 896 N N . GLY A 1 111 ? -13.881 9.971 20.101 1.00 93.81 111 GLY A N 1
ATOM 897 C CA . GLY A 1 111 ? -14.796 11.055 20.435 1.00 93.81 111 GLY A CA 1
ATOM 898 C C . GLY A 1 111 ? -14.926 12.084 19.316 1.00 93.81 111 GLY A C 1
ATOM 899 O O . GLY A 1 111 ? -14.771 11.776 18.134 1.00 93.81 111 GLY A O 1
ATOM 900 N N . GLN A 1 112 ? -15.239 13.324 19.702 1.00 94.44 112 GLN A N 1
ATOM 901 C CA . GLN A 1 112 ? -15.454 14.426 18.756 1.00 94.44 112 GLN A CA 1
ATOM 902 C C . GLN A 1 112 ? -14.217 14.702 17.900 1.00 94.44 112 GLN A C 1
ATOM 904 O O . GLN A 1 112 ? -14.340 14.887 16.698 1.00 94.44 112 GLN A O 1
ATOM 909 N N . GLU A 1 113 ? -13.032 14.645 18.500 1.00 94.62 113 GLU A N 1
ATOM 910 C CA . GLU A 1 113 ? -11.769 14.883 17.804 1.00 94.62 113 GLU A CA 1
ATOM 911 C C . GLU A 1 113 ? -11.565 13.910 16.628 1.00 94.62 113 GLU A C 1
ATOM 913 O O . GLU A 1 113 ? -11.214 14.320 15.524 1.00 94.62 113 GLU A O 1
ATOM 918 N N . GLN A 1 114 ? -11.852 12.617 16.826 1.00 94.62 114 GLN A N 1
ATOM 919 C CA . GLN A 1 114 ? -11.736 11.613 15.764 1.00 94.62 114 GLN A CA 1
ATOM 920 C C . GLN A 1 114 ? -12.792 11.810 14.675 1.00 94.62 114 GLN A C 1
ATOM 922 O O . GLN A 1 114 ? -12.497 11.576 13.504 1.00 94.62 114 GLN A O 1
ATOM 927 N N . LEU A 1 115 ? -13.997 12.268 15.030 1.00 93.31 115 LEU A N 1
ATOM 928 C CA . LEU A 1 115 ? -14.991 12.657 14.032 1.00 93.31 115 LEU A CA 1
ATOM 929 C C . LEU A 1 115 ? -14.485 13.841 13.198 1.00 93.31 115 LEU A C 1
ATOM 931 O O . LEU A 1 115 ? -14.553 13.786 11.974 1.00 93.31 115 LEU A O 1
ATOM 935 N N . ASP A 1 116 ? -13.926 14.867 13.832 1.00 92.81 116 ASP A N 1
ATOM 936 C CA . ASP A 1 116 ? -13.402 16.044 13.138 1.00 92.81 116 ASP A CA 1
ATOM 937 C C . ASP A 1 116 ? -12.230 15.663 12.208 1.00 92.81 116 ASP A C 1
ATOM 939 O O . ASP A 1 116 ? -12.166 16.123 11.064 1.00 92.81 116 ASP A O 1
ATOM 943 N N . TYR A 1 117 ? -11.352 14.743 12.635 1.00 92.50 117 TYR A N 1
ATOM 944 C CA . TYR A 1 117 ? -10.303 14.174 11.778 1.00 92.50 117 TYR A CA 1
ATOM 945 C C . TYR A 1 117 ? -10.855 13.391 10.589 1.00 92.50 117 TYR A C 1
ATOM 947 O O . TYR A 1 117 ? -10.300 13.487 9.490 1.00 92.50 117 TYR A O 1
ATOM 955 N N . LEU A 1 118 ? -11.922 12.614 10.791 1.00 89.88 118 LEU A N 1
ATOM 956 C CA . LEU A 1 118 ? -12.589 11.909 9.703 1.00 89.88 118 LEU A CA 1
ATOM 957 C C . LEU A 1 118 ? -13.172 12.914 8.712 1.00 89.88 118 LEU A C 1
ATOM 959 O O . LEU A 1 118 ? -12.834 12.829 7.536 1.00 89.88 118 LEU A O 1
ATOM 963 N N . LEU A 1 119 ? -13.949 13.896 9.181 1.00 88.81 119 LEU A N 1
ATOM 964 C CA . LEU A 1 119 ? -14.572 14.941 8.358 1.00 88.81 119 LEU A CA 1
ATOM 965 C C . LEU A 1 119 ? -13.539 15.730 7.546 1.00 88.81 119 LEU A C 1
ATOM 967 O O . LEU A 1 119 ? -13.731 15.926 6.349 1.00 88.81 119 LEU A O 1
ATOM 971 N N . GLY A 1 120 ? -12.401 16.087 8.150 1.00 85.88 120 GLY A N 1
ATOM 972 C CA . GLY A 1 120 ? -1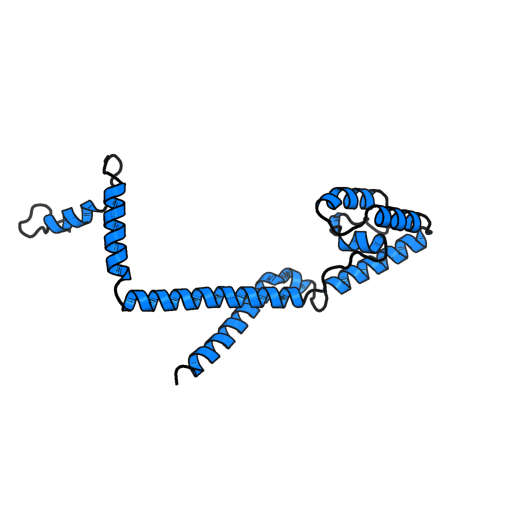1.292 16.745 7.449 1.00 85.88 120 GLY A CA 1
ATOM 973 C C . GLY A 1 120 ? -10.625 15.886 6.364 1.00 85.88 120 GLY A C 1
ATOM 974 O O . GLY A 1 120 ? -9.892 16.411 5.528 1.00 85.88 120 GLY A O 1
ATOM 975 N N . ARG A 1 121 ? -10.868 14.570 6.351 1.00 78.69 121 ARG A N 1
ATOM 976 C CA . ARG A 1 121 ? -10.410 13.641 5.306 1.00 78.69 121 ARG A CA 1
ATOM 977 C C . ARG A 1 121 ? -11.496 13.282 4.290 1.00 78.69 121 ARG A C 1
ATOM 979 O O . ARG A 1 121 ? -11.141 12.699 3.265 1.00 78.69 121 ARG A O 1
ATOM 986 N N . VAL A 1 122 ? -12.772 13.609 4.532 1.00 62.34 122 VAL A N 1
ATOM 987 C CA . VAL A 1 122 ? -13.898 13.175 3.678 1.00 62.34 122 VAL A CA 1
ATOM 988 C C . VAL A 1 122 ? -13.800 13.715 2.247 1.00 62.34 122 VAL A C 1
ATOM 990 O O . VAL A 1 122 ? -14.233 13.023 1.331 1.00 62.34 122 VAL A O 1
ATOM 993 N N . ASP A 1 123 ? -13.092 14.822 2.000 1.00 56.88 123 ASP A N 1
ATOM 994 C CA . ASP A 1 123 ? -12.804 15.286 0.630 1.00 56.88 123 ASP A CA 1
ATOM 995 C C . ASP A 1 123 ? -12.050 14.241 -0.229 1.00 56.88 123 ASP A C 1
ATOM 997 O O . ASP A 1 123 ? -12.144 14.257 -1.456 1.00 56.88 123 ASP A O 1
ATOM 1001 N N . ASN A 1 124 ? -11.343 13.289 0.398 1.00 55.06 124 ASN A N 1
ATOM 1002 C CA . ASN A 1 124 ? -10.677 12.158 -0.264 1.00 55.06 124 ASN A CA 1
ATOM 1003 C C . ASN A 1 124 ? -11.415 10.814 -0.106 1.00 55.06 124 ASN A C 1
ATOM 1005 O O . ASN A 1 124 ? -11.059 9.839 -0.772 1.00 55.06 124 ASN A O 1
ATOM 1009 N N . VAL A 1 125 ? -12.424 10.730 0.765 1.00 52.72 125 VAL A N 1
ATOM 1010 C CA . VAL A 1 125 ? -13.161 9.495 1.073 1.00 52.72 125 VAL A CA 1
ATOM 1011 C C . VAL A 1 125 ? -14.531 9.573 0.405 1.00 52.72 125 VAL A C 1
ATOM 1013 O O . VAL A 1 125 ? -15.545 9.809 1.048 1.00 52.72 125 VAL A O 1
ATOM 1016 N N . GLN A 1 126 ? -14.573 9.338 -0.909 1.00 56.16 126 GLN A N 1
ATOM 1017 C CA . GLN A 1 126 ? -15.824 9.287 -1.687 1.00 56.16 126 GLN A CA 1
ATOM 1018 C C . GLN A 1 126 ? -16.801 8.171 -1.249 1.00 56.16 126 GLN A C 1
ATOM 1020 O O . GLN A 1 126 ? -17.866 8.034 -1.841 1.00 56.16 126 GLN A O 1
ATOM 1025 N N . SER A 1 127 ? -16.450 7.354 -0.251 1.00 61.97 127 SER A N 1
ATOM 1026 C CA . SER A 1 127 ? -17.188 6.148 0.133 1.00 61.97 127 SER A CA 1
ATOM 1027 C C . SER A 1 127 ? -17.976 6.249 1.440 1.00 61.97 127 SER A C 1
ATOM 1029 O O . SER A 1 127 ? -18.687 5.310 1.759 1.00 61.97 127 SER A O 1
ATOM 1031 N N . VAL A 1 128 ? -17.863 7.317 2.238 1.00 68.94 128 VAL A N 1
ATOM 1032 C CA . VAL A 1 128 ? -18.585 7.382 3.526 1.00 68.94 128 VAL A CA 1
ATOM 1033 C C . VAL A 1 128 ? -19.712 8.405 3.443 1.00 68.94 128 VAL A C 1
ATOM 1035 O O . VAL A 1 128 ? -19.468 9.605 3.349 1.00 68.94 128 VAL A O 1
ATOM 1038 N N . ASP A 1 129 ? -20.956 7.925 3.503 1.00 82.00 129 ASP A N 1
ATOM 1039 C CA . ASP A 1 129 ? -22.134 8.781 3.656 1.00 82.00 129 ASP A CA 1
ATOM 1040 C C . ASP A 1 129 ? -22.054 9.535 4.994 1.00 82.00 129 ASP A C 1
ATOM 1042 O O . ASP A 1 129 ? -22.088 8.940 6.074 1.00 82.00 129 ASP A O 1
ATOM 1046 N N . LEU A 1 130 ? -21.944 10.862 4.915 1.00 85.38 130 LEU A N 1
ATOM 1047 C CA . LEU A 1 130 ? -21.834 11.745 6.074 1.00 85.38 130 LEU A CA 1
ATOM 1048 C C . LEU A 1 130 ? -23.018 11.597 7.033 1.00 85.38 130 LEU A C 1
ATOM 1050 O O . LEU A 1 130 ? -22.816 11.577 8.245 1.00 85.38 130 LEU A O 1
ATOM 1054 N N . ASN A 1 131 ? -24.241 11.447 6.518 1.00 87.19 131 ASN A N 1
ATOM 1055 C CA . ASN A 1 131 ? -25.425 11.299 7.368 1.00 87.19 131 ASN A CA 1
ATOM 1056 C C . ASN A 1 131 ? -25.355 10.001 8.170 1.00 87.19 131 ASN A C 1
ATOM 1058 O O . ASN A 1 131 ? -25.657 9.981 9.365 1.00 87.19 131 ASN A O 1
ATOM 1062 N N . ARG A 1 132 ? -24.888 8.931 7.522 1.00 88.31 132 ARG A N 1
ATOM 1063 C CA . ARG A 1 132 ? -24.643 7.644 8.169 1.00 88.31 132 ARG A CA 1
ATOM 1064 C C . ARG A 1 132 ? -23.552 7.765 9.234 1.00 88.31 132 ARG A C 1
ATOM 1066 O O . ARG A 1 132 ? -23.754 7.281 10.344 1.00 88.31 132 ARG A O 1
ATOM 1073 N N . LEU A 1 133 ? -22.447 8.454 8.942 1.00 89.31 133 LEU A N 1
ATOM 1074 C CA . LEU A 1 133 ? -21.363 8.679 9.904 1.00 89.31 133 LEU A CA 1
ATOM 1075 C C . LEU A 1 133 ? -21.848 9.432 11.153 1.00 89.31 133 LEU A C 1
ATOM 1077 O O . LEU A 1 133 ? -21.552 9.011 12.272 1.00 89.31 133 LEU A O 1
ATOM 1081 N N . TYR A 1 134 ? -22.619 10.509 10.975 1.00 92.06 134 TYR A N 1
ATOM 1082 C CA . TYR A 1 134 ? -23.200 11.255 12.094 1.00 92.06 134 TYR A CA 1
ATOM 1083 C C . TYR A 1 134 ? -24.192 10.411 12.902 1.00 92.06 134 TYR A C 1
ATOM 1085 O O . TYR A 1 134 ? -24.164 10.467 14.132 1.00 92.06 134 TYR A O 1
ATOM 1093 N N . GLY A 1 135 ? -25.026 9.600 12.239 1.00 92.56 135 GLY A N 1
ATOM 1094 C CA . GLY A 1 135 ? -25.932 8.662 12.909 1.00 92.56 135 GLY A CA 1
ATOM 1095 C C . GLY A 1 135 ? -25.174 7.660 13.782 1.00 92.56 135 GLY A C 1
ATOM 1096 O O . GLY A 1 135 ? -25.421 7.571 14.984 1.00 92.56 135 GLY A O 1
ATOM 1097 N N . MET A 1 136 ? -24.165 7.001 13.209 1.00 92.94 136 MET A N 1
ATOM 1098 C CA . MET A 1 136 ? -23.313 6.036 13.913 1.00 92.94 136 MET A CA 1
ATOM 1099 C C . MET A 1 136 ? -22.557 6.674 15.085 1.00 92.94 136 MET A C 1
ATOM 1101 O O . MET A 1 136 ? -22.387 6.050 16.130 1.00 92.94 136 MET A O 1
ATOM 1105 N N . PHE A 1 137 ? -22.117 7.926 14.944 1.00 94.94 137 PHE A N 1
ATOM 1106 C CA . PHE A 1 137 ? -21.479 8.662 16.033 1.00 94.94 137 PHE A CA 1
ATOM 1107 C C . PHE A 1 137 ? -22.456 9.048 17.154 1.00 94.94 137 PHE A C 1
ATOM 1109 O O . PHE A 1 137 ? -22.088 9.026 18.330 1.00 94.94 137 PHE A O 1
ATOM 1116 N N . SER A 1 138 ? -23.698 9.397 16.812 1.00 94.94 138 SER A N 1
ATOM 1117 C CA . SER A 1 138 ? -24.738 9.687 17.802 1.00 94.94 138 SER A CA 1
ATOM 1118 C C . SER A 1 138 ? -25.092 8.444 18.615 1.00 94.94 138 SER A C 1
ATOM 1120 O O . SER A 1 138 ? -25.196 8.524 19.838 1.00 94.94 138 SER A O 1
ATOM 1122 N N . GLU A 1 139 ? -25.237 7.295 17.952 1.00 94.44 139 GLU A N 1
ATOM 1123 C CA . GLU A 1 139 ? -25.447 6.002 18.613 1.00 94.44 139 GLU A CA 1
ATOM 1124 C C . GLU A 1 139 ? -24.264 5.654 19.516 1.00 94.44 139 GLU A C 1
ATOM 1126 O O . GLU A 1 139 ? -24.450 5.338 20.689 1.00 94.44 139 GLU A O 1
ATOM 1131 N N . TRP A 1 140 ? -23.042 5.812 19.006 1.00 95.19 140 TRP A N 1
ATOM 1132 C CA . TRP A 1 140 ? -21.815 5.606 19.766 1.00 95.19 140 TRP A CA 1
ATOM 1133 C C . TRP A 1 140 ? -21.792 6.432 21.056 1.00 95.19 140 TRP A C 1
ATOM 1135 O O . TRP A 1 140 ? -21.626 5.875 22.134 1.00 95.19 140 TRP A O 1
ATOM 1145 N N . LYS A 1 141 ? -22.057 7.743 20.982 1.00 94.81 141 LYS A N 1
ATOM 1146 C CA . LYS A 1 141 ? -22.081 8.637 22.154 1.00 94.81 141 LYS A CA 1
ATOM 1147 C C . LYS A 1 141 ? -23.123 8.277 23.217 1.00 94.81 141 LYS A C 1
ATOM 1149 O O . LYS A 1 141 ? -23.010 8.767 24.337 1.00 94.81 141 LYS A O 1
ATOM 1154 N N . SER A 1 142 ? -24.134 7.479 22.878 1.00 94.94 142 SER A N 1
ATOM 1155 C CA . SER A 1 142 ? -25.165 7.051 23.831 1.00 94.94 142 SER A CA 1
ATOM 1156 C C . SER A 1 142 ? -24.730 5.886 24.729 1.00 94.94 142 SER A C 1
ATOM 1158 O O . SER A 1 142 ? -25.398 5.606 25.724 1.00 94.94 142 SER A O 1
ATOM 1160 N N . LEU A 1 143 ? -23.615 5.225 24.400 1.00 94.44 143 LEU A N 1
ATOM 1161 C CA . LEU A 1 143 ? -23.078 4.096 25.155 1.00 94.44 143 LEU A CA 1
ATOM 1162 C C . LEU A 1 143 ? -22.402 4.542 26.457 1.00 94.44 143 LEU A C 1
ATOM 1164 O O . LEU A 1 143 ? -21.913 5.668 26.585 1.00 94.44 143 LEU A O 1
ATOM 1168 N N . SER A 1 144 ? -22.322 3.626 27.422 1.00 95.12 144 SER A N 1
ATOM 1169 C CA . SER A 1 144 ? -21.560 3.859 28.648 1.00 95.12 144 SER A CA 1
ATOM 1170 C C . SER A 1 144 ? -20.053 3.888 28.380 1.00 95.12 144 SER A C 1
ATOM 1172 O O . SER A 1 144 ? -19.545 3.252 27.457 1.00 95.12 144 SER A O 1
ATOM 1174 N N . GLU A 1 145 ? -19.293 4.571 29.237 1.00 91.25 145 GLU A N 1
ATOM 1175 C CA . GLU A 1 145 ? -17.835 4.678 29.092 1.00 91.25 145 GLU A CA 1
ATOM 1176 C C . GLU A 1 145 ? -17.132 3.309 29.049 1.00 91.25 145 GLU A C 1
ATOM 1178 O O . GLU A 1 145 ? -16.174 3.109 28.301 1.00 91.25 145 GLU A O 1
ATOM 1183 N N . GLN A 1 146 ? -17.637 2.335 29.808 1.00 93.00 146 GLN A N 1
ATOM 1184 C CA . GLN A 1 146 ? -17.099 0.979 29.806 1.00 93.00 146 GLN A CA 1
ATOM 1185 C C . GLN A 1 146 ? -17.346 0.265 28.467 1.00 93.00 146 GLN A C 1
ATOM 1187 O O . GLN A 1 146 ? -16.443 -0.399 27.954 1.00 93.00 146 GLN A O 1
ATOM 1192 N N . GLU A 1 147 ? -18.535 0.425 27.883 1.00 93.88 147 GLU A N 1
ATOM 1193 C CA . GLU A 1 147 ? -18.879 -0.136 26.570 1.00 93.88 147 GLU A CA 1
ATOM 1194 C C . GLU A 1 147 ? -18.071 0.518 25.452 1.00 93.88 147 GLU A C 1
ATOM 1196 O O . GLU A 1 147 ? -17.543 -0.193 24.597 1.00 93.88 147 GLU A O 1
ATOM 1201 N N . LEU A 1 148 ? -17.903 1.843 25.497 1.00 94.44 148 LEU A N 1
ATOM 1202 C CA . LEU A 1 148 ? -17.088 2.599 24.547 1.00 94.44 148 LEU A CA 1
ATOM 1203 C C . LEU A 1 148 ? -15.655 2.061 24.491 1.00 94.44 148 LEU A C 1
ATOM 1205 O O . LEU A 1 148 ? -15.144 1.723 23.423 1.00 94.44 148 LEU A O 1
ATOM 1209 N N . ARG A 1 149 ? -15.006 1.925 25.652 1.00 93.00 149 ARG A N 1
ATOM 1210 C CA . ARG A 1 149 ? -13.632 1.404 25.736 1.00 93.00 149 ARG A CA 1
ATOM 1211 C C . ARG A 1 149 ? -13.549 -0.044 25.259 1.00 93.00 149 ARG A C 1
ATOM 1213 O O . ARG A 1 149 ? -12.617 -0.408 24.540 1.00 93.00 149 ARG A O 1
ATOM 1220 N N . HIS A 1 150 ? -14.527 -0.867 25.634 1.00 93.38 150 HIS A N 1
ATOM 1221 C CA . HIS A 1 150 ? -14.568 -2.269 25.240 1.00 93.38 150 HIS A CA 1
ATOM 1222 C C . HIS A 1 150 ? -14.720 -2.433 23.723 1.00 93.38 150 HIS A C 1
ATOM 1224 O O . HIS A 1 150 ? -13.874 -3.079 23.099 1.00 93.38 150 HIS A O 1
ATOM 1230 N N . GLN A 1 151 ? -15.736 -1.807 23.124 1.00 93.50 151 GLN A N 1
ATOM 1231 C CA . GLN A 1 151 ? -15.983 -1.878 21.683 1.00 93.50 151 GLN A CA 1
ATOM 1232 C C . GLN A 1 151 ? -14.822 -1.284 20.885 1.00 93.50 151 GLN A C 1
ATOM 1234 O O . GLN A 1 151 ? -14.388 -1.891 19.910 1.00 93.50 151 GLN A O 1
ATOM 1239 N N . TRP A 1 152 ? -14.250 -0.160 21.329 1.00 94.62 152 TRP A N 1
ATOM 1240 C CA . TRP A 1 152 ? -13.076 0.425 20.682 1.00 94.62 152 TRP A CA 1
ATOM 1241 C C . TRP A 1 152 ? -11.902 -0.555 20.640 1.00 94.62 152 TRP A C 1
ATOM 1243 O O . TRP A 1 152 ? -11.333 -0.793 19.576 1.00 94.62 152 TRP A O 1
ATOM 1253 N N . SER A 1 153 ? -11.577 -1.183 21.774 1.00 92.38 153 SER A N 1
ATOM 1254 C CA . SER A 1 153 ? -10.482 -2.154 21.827 1.00 92.38 153 SER A CA 1
ATOM 1255 C C . SER A 1 153 ? -10.708 -3.335 20.877 1.00 92.38 153 SER A C 1
ATOM 1257 O O . SER A 1 153 ? -9.777 -3.762 20.194 1.00 92.38 153 SER A O 1
ATOM 1259 N N . GLN A 1 154 ? -11.944 -3.835 20.788 1.00 92.25 154 GLN A N 1
ATOM 1260 C CA . GLN A 1 154 ? -12.294 -4.934 19.893 1.00 92.25 154 GLN A CA 1
ATOM 1261 C C . GLN A 1 154 ? -12.173 -4.527 18.428 1.00 92.25 154 GLN A C 1
ATOM 1263 O O . GLN A 1 154 ? -11.553 -5.250 17.652 1.00 92.25 154 GLN A O 1
ATOM 1268 N N . GLU A 1 155 ? -12.712 -3.369 18.059 1.00 91.19 155 GLU A N 1
ATOM 1269 C CA . GLU A 1 155 ? -12.713 -2.882 16.678 1.00 91.19 155 GLU A CA 1
ATOM 1270 C C . GLU A 1 155 ? -11.303 -2.551 16.184 1.00 91.19 155 GLU A C 1
ATOM 1272 O O . GLU A 1 155 ? -10.956 -2.900 15.059 1.00 91.19 155 GLU A O 1
ATOM 1277 N N . VAL A 1 156 ? -10.439 -1.988 17.036 1.00 91.19 156 VAL A N 1
ATOM 1278 C CA . VAL A 1 156 ? -9.012 -1.811 16.717 1.00 91.19 156 VAL A CA 1
ATOM 1279 C C . VAL A 1 156 ? -8.357 -3.149 16.404 1.00 91.19 156 VAL A C 1
ATOM 1281 O O . VAL A 1 156 ? -7.701 -3.300 15.372 1.00 91.19 156 VAL A O 1
ATOM 1284 N N . TRP A 1 157 ? -8.535 -4.139 17.281 1.00 90.19 157 TRP A N 1
ATOM 1285 C CA . TRP A 1 157 ? -7.943 -5.460 17.085 1.00 90.19 157 TRP A CA 1
ATOM 1286 C C . TRP A 1 157 ? -8.484 -6.159 15.841 1.00 90.19 157 TRP A C 1
ATOM 1288 O O . TRP A 1 157 ? -7.716 -6.801 15.120 1.00 90.19 157 TRP A O 1
ATOM 1298 N N . LEU A 1 158 ? -9.782 -6.026 15.571 1.00 89.50 158 LEU A N 1
ATOM 1299 C CA . LEU A 1 158 ? -10.418 -6.563 14.374 1.00 89.50 158 LEU A CA 1
ATOM 1300 C C . LEU A 1 158 ? -9.880 -5.888 13.114 1.00 89.50 158 LEU A C 1
ATOM 1302 O O . LEU A 1 158 ? -9.437 -6.602 12.217 1.00 89.50 158 LEU A O 1
ATOM 1306 N N . ALA A 1 159 ? -9.837 -4.556 13.067 1.00 88.25 159 ALA A N 1
ATOM 1307 C CA . ALA A 1 159 ? -9.322 -3.802 11.927 1.00 88.25 159 ALA A CA 1
ATOM 1308 C C . ALA A 1 159 ? -7.858 -4.162 11.636 1.00 88.25 159 ALA A C 1
ATOM 1310 O O . ALA A 1 159 ? -7.511 -4.514 10.508 1.00 88.25 159 ALA A O 1
ATOM 1311 N N . VAL A 1 160 ? -7.003 -4.176 12.666 1.00 89.06 160 VAL A N 1
ATOM 1312 C CA . VAL A 1 160 ? -5.594 -4.568 12.524 1.00 89.06 160 VAL A CA 1
ATOM 1313 C C . VAL A 1 160 ? -5.487 -6.001 12.009 1.00 89.06 160 VAL A C 1
ATOM 1315 O O . VAL A 1 160 ? -4.802 -6.245 11.019 1.00 89.06 160 VAL A O 1
ATOM 1318 N N . ARG A 1 161 ? -6.181 -6.963 12.625 1.00 87.94 161 ARG A N 1
ATOM 1319 C CA . ARG A 1 161 ? -6.092 -8.376 12.228 1.00 87.94 161 ARG A CA 1
ATOM 1320 C C . ARG A 1 161 ? -6.622 -8.614 10.816 1.00 87.94 161 ARG A C 1
ATOM 1322 O O . ARG A 1 161 ? -6.019 -9.382 10.069 1.00 87.94 161 ARG A O 1
ATOM 1329 N N . GLN A 1 162 ? -7.724 -7.965 10.453 1.00 87.31 162 GLN A N 1
ATOM 1330 C CA . GLN A 1 162 ? -8.286 -8.053 9.111 1.00 87.31 162 GLN A CA 1
ATOM 1331 C C . GLN A 1 162 ? -7.297 -7.512 8.082 1.00 87.31 162 GLN A C 1
ATOM 1333 O O . GLN A 1 162 ? -7.046 -8.213 7.110 1.00 87.31 162 GLN A O 1
ATOM 1338 N N . HIS A 1 163 ? -6.685 -6.345 8.317 1.00 85.56 163 HIS A N 1
ATOM 1339 C CA . HIS A 1 163 ? -5.744 -5.716 7.380 1.00 85.56 163 HIS A CA 1
ATOM 1340 C C . HIS A 1 163 ? -4.364 -6.360 7.319 1.00 85.56 163 HIS A C 1
ATOM 1342 O O . HIS A 1 163 ? -3.749 -6.375 6.253 1.00 85.56 163 HIS A O 1
ATOM 1348 N N . LEU A 1 164 ? -3.872 -6.917 8.422 1.00 89.06 164 LEU A N 1
ATOM 1349 C CA . LEU A 1 164 ? -2.648 -7.713 8.409 1.00 89.06 164 LEU A CA 1
ATOM 1350 C C . LEU A 1 164 ? -2.831 -8.992 7.583 1.00 89.06 164 LEU A C 1
ATOM 1352 O O . LEU A 1 164 ? -1.889 -9.452 6.935 1.00 89.06 164 LEU A O 1
ATOM 1356 N N . GLY A 1 165 ? -4.045 -9.552 7.562 1.00 87.75 165 GLY A N 1
ATOM 1357 C CA . GLY A 1 165 ? -4.334 -10.801 6.871 1.00 87.75 165 GLY A CA 1
ATOM 1358 C C . GLY A 1 165 ? -3.458 -11.925 7.421 1.00 87.75 165 GLY A C 1
ATOM 1359 O O . GLY A 1 165 ? -3.527 -12.264 8.602 1.00 87.75 165 GLY A O 1
ATOM 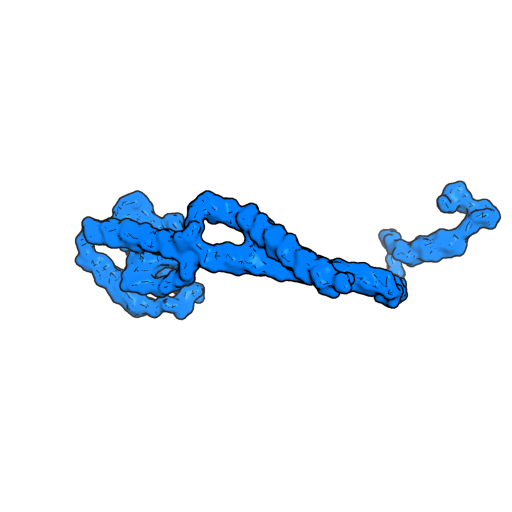1360 N N . SER A 1 166 ? -2.612 -12.489 6.559 1.00 86.69 166 SER A N 1
ATOM 1361 C CA . SER A 1 166 ? -1.635 -13.526 6.933 1.00 86.69 166 SER A CA 1
ATOM 1362 C C . SER A 1 166 ? -0.223 -12.980 7.185 1.00 86.69 166 SER A C 1
ATOM 1364 O O . SER A 1 166 ? 0.718 -13.756 7.350 1.00 86.69 166 SER A O 1
ATOM 1366 N N . THR A 1 167 ? -0.065 -11.655 7.190 1.00 90.25 167 THR A N 1
ATOM 1367 C CA . THR A 1 167 ? 1.230 -10.970 7.231 1.00 90.25 167 THR A CA 1
ATOM 1368 C C . THR A 1 167 ? 1.564 -10.523 8.651 1.00 90.25 167 THR A C 1
ATOM 1370 O O . THR A 1 167 ? 0.752 -9.912 9.343 1.00 90.25 167 THR A O 1
ATOM 1373 N N . SER A 1 168 ? 2.785 -10.803 9.094 1.00 90.75 168 SER A N 1
ATOM 1374 C CA . SER A 1 168 ? 3.306 -10.338 10.380 1.00 90.75 168 SER A CA 1
ATOM 1375 C C . SER A 1 168 ? 3.807 -8.889 10.317 1.00 90.75 168 SER A C 1
ATOM 1377 O O . SER A 1 168 ? 4.199 -8.387 9.264 1.00 90.75 168 SER A O 1
ATOM 1379 N N . LEU A 1 169 ? 3.890 -8.221 11.473 1.00 90.06 169 LEU A N 1
ATOM 1380 C CA . LEU A 1 169 ? 4.481 -6.877 11.566 1.00 90.06 169 LEU A CA 1
ATOM 1381 C C . LEU A 1 169 ? 5.948 -6.847 11.101 1.00 90.06 169 LEU A C 1
ATOM 1383 O O . LEU A 1 169 ? 6.385 -5.869 10.502 1.00 90.06 169 LEU A O 1
ATOM 1387 N N . ALA A 1 170 ? 6.700 -7.930 11.326 1.00 91.75 170 ALA A N 1
ATOM 1388 C CA . ALA A 1 170 ? 8.075 -8.054 10.847 1.00 91.75 170 ALA A CA 1
ATOM 1389 C C . ALA A 1 170 ? 8.149 -8.094 9.311 1.00 91.75 170 ALA A C 1
ATOM 1391 O O . ALA A 1 170 ? 9.003 -7.438 8.718 1.00 91.75 170 ALA A O 1
ATOM 1392 N N . GLU A 1 171 ? 7.232 -8.814 8.659 1.00 91.06 171 GLU A N 1
ATOM 1393 C CA . GLU A 1 171 ? 7.128 -8.839 7.194 1.00 91.06 171 GLU A CA 1
ATOM 1394 C C . GLU A 1 171 ? 6.674 -7.496 6.612 1.00 91.06 171 GLU A C 1
ATOM 1396 O O . GLU A 1 171 ? 7.041 -7.180 5.484 1.00 91.06 171 GLU A O 1
ATOM 1401 N N . ILE A 1 172 ? 5.907 -6.694 7.357 1.00 91.62 172 ILE A N 1
ATOM 1402 C CA . ILE A 1 172 ? 5.557 -5.325 6.948 1.00 91.62 172 ILE A CA 1
ATOM 1403 C C . ILE A 1 172 ? 6.782 -4.420 6.993 1.00 91.62 172 ILE A C 1
ATOM 1405 O O . ILE A 1 172 ? 7.070 -3.729 6.018 1.00 91.62 172 ILE A O 1
ATOM 1409 N N . SER A 1 173 ? 7.543 -4.462 8.085 1.00 92.88 173 SER A N 1
ATOM 1410 C CA . SER A 1 173 ? 8.788 -3.696 8.196 1.00 92.88 173 SER A CA 1
ATOM 1411 C C . SER A 1 173 ? 9.817 -4.104 7.135 1.00 92.88 173 SER A C 1
ATOM 1413 O O . SER A 1 173 ? 10.537 -3.250 6.629 1.00 92.88 173 SER A O 1
ATOM 1415 N N . GLY A 1 174 ? 9.854 -5.389 6.769 1.00 93.50 174 GLY A N 1
ATOM 1416 C CA . GLY A 1 174 ? 10.709 -5.949 5.716 1.00 93.50 174 GLY A CA 1
ATOM 1417 C C . GLY A 1 174 ? 10.024 -6.112 4.355 1.00 93.50 174 GLY A C 1
ATOM 1418 O O . GLY A 1 174 ? 10.413 -6.985 3.573 1.00 93.50 174 GLY A O 1
ATOM 1419 N N . ALA A 1 175 ? 8.967 -5.340 4.070 1.00 93.31 175 ALA A N 1
ATOM 1420 C CA . ALA A 1 175 ? 8.151 -5.521 2.865 1.00 93.31 175 ALA A CA 1
ATOM 1421 C C . ALA A 1 175 ? 8.981 -5.425 1.581 1.00 93.31 175 ALA A C 1
ATOM 1423 O O . ALA A 1 175 ? 8.752 -6.158 0.617 1.00 93.31 175 ALA A O 1
ATOM 1424 N N . ARG A 1 176 ? 9.973 -4.530 1.572 1.00 93.94 176 ARG A N 1
ATOM 1425 C CA . ARG A 1 176 ? 10.855 -4.330 0.427 1.00 93.94 176 ARG A CA 1
ATOM 1426 C C . ARG A 1 176 ? 11.676 -5.583 0.140 1.00 93.94 176 ARG A C 1
ATOM 1428 O O . ARG A 1 176 ? 11.656 -6.066 -0.989 1.00 93.94 176 ARG A O 1
ATOM 1435 N N . GLU A 1 177 ? 12.357 -6.115 1.145 1.00 94.94 177 GLU A N 1
ATOM 1436 C CA . GLU A 1 177 ? 13.201 -7.304 1.032 1.00 94.94 177 GLU A CA 1
ATOM 1437 C C . GLU A 1 177 ? 12.368 -8.535 0.650 1.00 94.94 177 GLU A C 1
ATOM 1439 O O . GLU A 1 177 ? 12.802 -9.372 -0.143 1.00 94.94 177 GLU A O 1
ATOM 1444 N N . LEU A 1 178 ? 11.147 -8.634 1.180 1.00 93.69 178 LEU A N 1
ATOM 1445 C CA . LEU A 1 178 ? 10.211 -9.708 0.861 1.00 93.69 178 LEU A CA 1
ATOM 1446 C C . LEU A 1 178 ? 9.770 -9.659 -0.613 1.00 93.69 178 LEU A C 1
ATOM 1448 O O . LEU A 1 178 ? 9.776 -10.685 -1.297 1.00 93.69 178 LEU A O 1
ATOM 1452 N N . VAL A 1 179 ? 9.422 -8.471 -1.115 1.00 95.00 179 VAL A N 1
ATOM 1453 C CA . VAL A 1 179 ? 9.052 -8.255 -2.523 1.00 95.00 179 VAL A CA 1
ATOM 1454 C C . VAL A 1 179 ? 10.245 -8.493 -3.448 1.00 95.00 179 VAL A C 1
ATOM 1456 O O . VAL A 1 179 ? 10.078 -9.119 -4.492 1.00 95.00 179 VAL A O 1
ATOM 1459 N N . GLU A 1 180 ? 11.444 -8.037 -3.081 1.00 94.62 180 GLU A N 1
ATOM 1460 C CA . GLU A 1 180 ? 12.667 -8.264 -3.862 1.00 94.62 180 GLU A CA 1
ATOM 1461 C C . GLU A 1 180 ? 12.971 -9.767 -3.987 1.00 94.62 180 GLU A C 1
ATOM 1463 O O . GLU A 1 180 ? 13.155 -10.258 -5.102 1.00 94.62 180 GLU A O 1
ATOM 1468 N N . ARG A 1 181 ? 12.887 -10.526 -2.887 1.00 94.69 181 ARG A N 1
ATOM 1469 C CA . ARG A 1 181 ? 13.038 -11.991 -2.905 1.00 94.69 181 ARG A CA 1
ATOM 1470 C C . ARG A 1 181 ? 11.991 -12.666 -3.794 1.00 94.69 181 ARG A C 1
ATOM 1472 O O . ARG A 1 181 ? 12.324 -13.515 -4.617 1.00 94.69 181 ARG A O 1
ATOM 1479 N N . LYS A 1 182 ? 10.725 -12.247 -3.695 1.00 95.06 182 LYS A N 1
ATOM 1480 C CA . LYS A 1 182 ? 9.648 -12.799 -4.531 1.00 95.06 182 LYS A CA 1
ATOM 1481 C C . LYS A 1 182 ? 9.826 -12.462 -6.014 1.00 95.06 182 LYS A C 1
ATOM 1483 O O . LYS A 1 182 ? 9.515 -13.274 -6.885 1.00 95.06 182 LYS A O 1
ATOM 1488 N N . GLN A 1 183 ? 10.343 -11.274 -6.322 1.00 95.31 183 GLN A N 1
ATOM 1489 C CA . GLN A 1 183 ? 10.678 -10.879 -7.687 1.00 95.31 183 GLN A CA 1
ATOM 1490 C C . GLN A 1 183 ? 11.752 -11.803 -8.276 1.00 95.31 183 GLN A C 1
ATOM 1492 O O . GLN A 1 183 ? 11.644 -12.177 -9.446 1.00 95.31 183 GLN A O 1
ATOM 1497 N N . GLU A 1 184 ? 12.774 -12.162 -7.498 1.00 93.94 184 GLU A N 1
ATOM 1498 C CA . GLU A 1 184 ? 13.820 -13.101 -7.918 1.00 93.94 184 GLU A CA 1
ATOM 1499 C C . GLU A 1 184 ? 13.259 -14.498 -8.196 1.00 93.94 184 GLU A C 1
ATOM 1501 O O . GLU A 1 184 ? 13.568 -15.066 -9.243 1.00 93.94 184 GLU A O 1
ATOM 1506 N N . GLU A 1 185 ? 12.354 -15.002 -7.352 1.00 93.44 185 GLU A N 1
ATOM 1507 C CA . GLU A 1 185 ? 11.648 -16.269 -7.598 1.00 93.44 185 GLU A CA 1
ATOM 1508 C C . GLU A 1 185 ? 10.880 -16.249 -8.931 1.00 93.44 185 GLU A C 1
ATOM 1510 O O . GLU A 1 185 ? 10.992 -17.176 -9.736 1.00 93.44 185 GLU A O 1
ATOM 1515 N N . PHE A 1 186 ? 10.141 -15.171 -9.221 1.00 92.81 186 PHE A N 1
ATOM 1516 C CA . PHE A 1 186 ? 9.434 -15.034 -10.500 1.00 92.81 186 PHE A CA 1
ATOM 1517 C C . PHE A 1 186 ? 10.378 -14.908 -11.698 1.00 92.81 186 PHE A C 1
ATOM 1519 O O . PHE A 1 186 ? 10.039 -15.347 -12.798 1.00 92.81 186 PHE A O 1
ATOM 1526 N N . LEU A 1 187 ? 11.546 -14.287 -11.518 1.00 90.69 187 LEU A N 1
ATOM 1527 C CA . LEU A 1 187 ? 12.567 -14.206 -12.560 1.00 90.69 187 LEU A CA 1
ATOM 1528 C C . LEU A 1 187 ? 13.184 -15.576 -12.851 1.00 90.69 187 LEU A C 1
ATOM 1530 O O . LEU A 1 187 ? 13.292 -15.920 -14.027 1.00 90.69 187 LEU A O 1
ATOM 1534 N N . ALA A 1 188 ? 13.517 -16.349 -11.815 1.00 87.69 188 ALA A N 1
ATOM 1535 C CA . ALA A 1 188 ? 14.061 -17.700 -11.938 1.00 87.69 188 ALA A CA 1
ATOM 1536 C C . ALA A 1 188 ? 13.057 -18.658 -12.606 1.00 87.69 188 ALA A C 1
ATOM 1538 O O . ALA A 1 188 ? 13.365 -19.277 -13.623 1.00 87.69 188 ALA A O 1
ATOM 1539 N N . GLY A 1 189 ? 11.804 -18.677 -12.138 1.00 80.19 189 GLY A N 1
ATOM 1540 C CA . GLY A 1 189 ? 10.760 -19.503 -12.757 1.00 80.19 189 GLY A CA 1
ATOM 1541 C C . GLY A 1 189 ? 10.441 -19.100 -14.204 1.00 80.19 189 GLY A C 1
ATOM 1542 O O . GLY A 1 189 ? 10.057 -19.931 -15.020 1.00 80.19 189 GLY A O 1
ATOM 1543 N N . SER A 1 190 ? 10.633 -17.827 -14.567 1.00 67.19 190 SER A N 1
ATOM 1544 C CA . SER A 1 190 ? 10.449 -17.363 -15.945 1.00 67.19 190 SER A CA 1
ATOM 1545 C C . SER A 1 190 ? 11.659 -17.634 -16.849 1.00 67.19 190 SER A C 1
ATOM 1547 O O . SER A 1 190 ? 11.473 -17.681 -18.068 1.00 67.19 190 SER A O 1
ATOM 1549 N N . SER A 1 191 ? 12.876 -17.771 -16.308 1.00 61.38 191 SER A N 1
ATOM 1550 C CA . SER A 1 191 ? 14.047 -18.176 -17.096 1.00 61.38 191 SER A CA 1
ATOM 1551 C C . SER A 1 191 ? 14.001 -19.648 -17.485 1.00 61.38 191 SER A C 1
ATOM 1553 O O . SER A 1 191 ? 14.367 -19.963 -18.615 1.00 61.38 191 SER A O 1
ATOM 1555 N N . ASP A 1 192 ? 13.471 -20.513 -16.621 1.00 59.16 192 ASP A N 1
ATOM 1556 C CA . ASP A 1 192 ? 13.365 -21.949 -16.905 1.00 59.16 192 ASP A CA 1
ATOM 1557 C C . ASP A 1 192 ? 12.410 -22.219 -18.077 1.00 59.16 192 ASP A C 1
ATOM 1559 O O . ASP A 1 192 ? 12.757 -22.933 -19.015 1.00 59.16 192 ASP A O 1
ATOM 1563 N N . VAL A 1 193 ? 11.260 -21.535 -18.117 1.00 54.41 193 VAL A N 1
ATOM 1564 C CA . VAL A 1 193 ? 10.294 -21.639 -19.231 1.00 54.41 193 VAL A CA 1
ATOM 1565 C C . VAL A 1 193 ? 10.881 -21.144 -20.560 1.00 54.41 193 VAL A C 1
ATOM 1567 O O . VAL A 1 193 ? 10.568 -21.688 -21.614 1.00 54.41 193 VAL A O 1
ATOM 1570 N N . LEU A 1 194 ? 11.741 -20.120 -20.538 1.00 51.78 194 LEU A N 1
ATOM 1571 C CA . LEU A 1 194 ? 12.374 -19.600 -21.756 1.00 51.78 194 LEU A CA 1
ATOM 1572 C C . LEU A 1 194 ? 13.472 -20.522 -22.295 1.00 51.78 194 LEU A C 1
ATOM 1574 O O . LEU A 1 194 ? 13.663 -20.568 -23.511 1.00 51.78 194 LEU A O 1
ATOM 1578 N N . ASN A 1 195 ? 14.162 -21.248 -21.415 1.00 52.56 195 ASN A N 1
ATOM 1579 C CA . ASN A 1 195 ? 15.176 -22.220 -21.811 1.00 52.56 195 ASN A CA 1
ATOM 1580 C C . ASN A 1 195 ? 14.545 -23.504 -22.373 1.00 52.56 195 ASN A C 1
ATOM 1582 O O . ASN A 1 195 ? 15.089 -24.055 -23.318 1.00 52.56 195 ASN A O 1
ATOM 1586 N N . MET A 1 196 ? 13.362 -23.916 -21.900 1.00 44.41 196 MET A N 1
ATOM 1587 C CA . MET A 1 196 ? 12.649 -25.082 -22.457 1.00 44.41 196 MET A CA 1
ATOM 1588 C C . MET A 1 196 ? 12.047 -24.859 -23.855 1.00 44.41 196 MET A C 1
ATOM 1590 O O . MET A 1 196 ? 11.647 -25.816 -24.503 1.00 44.41 196 MET A O 1
ATOM 1594 N N . THR A 1 197 ? 11.947 -23.614 -24.331 1.00 48.03 197 THR A N 1
ATOM 1595 C CA . THR A 1 197 ? 11.425 -23.297 -25.680 1.00 48.03 197 THR A CA 1
ATOM 1596 C C . THR A 1 197 ? 12.507 -23.171 -26.758 1.00 48.03 197 THR A C 1
ATOM 1598 O O . THR A 1 197 ? 12.209 -22.736 -27.870 1.00 48.03 197 THR A O 1
ATOM 1601 N N . LEU A 1 198 ? 13.763 -23.461 -26.414 1.00 46.75 198 LEU A N 1
ATOM 1602 C CA . LEU A 1 198 ? 14.920 -23.340 -27.307 1.00 46.75 198 LEU A CA 1
ATOM 1603 C C . LEU A 1 198 ? 15.589 -24.685 -27.640 1.00 46.75 198 LEU A C 1
ATOM 1605 O O . LEU A 1 198 ? 16.561 -24.667 -28.393 1.00 46.75 198 LEU A O 1
ATOM 1609 N N . ASP A 1 199 ? 15.039 -25.795 -27.142 1.00 39.09 199 ASP A N 1
ATOM 1610 C CA . ASP A 1 199 ? 15.384 -27.170 -27.531 1.00 39.09 199 ASP A CA 1
ATOM 1611 C C . ASP A 1 199 ? 14.302 -27.745 -28.464 1.00 39.09 199 ASP A C 1
ATOM 1613 O O . ASP A 1 199 ? 14.664 -28.507 -29.390 1.00 39.09 199 ASP A O 1
#

Foldseek 3Di:
DCVCVPDPPPPVVVVVVVCVLDDDPPDPDDVVVSVVVVVVVVVVQCVDPVNVVVVVVVVVVVVLLVVLLVVLVVVLQVQFADQDDCDPALLLNLLRPPDPVQADPDQFADDPSSVVVVVVCVVVVVPDDPVVNVVRRVVLVVDDRVVRSVVNVVSNVVNVCRGCRNHDPVCVVVVVVSSVVSSVVSSVVVVVVVVVVVD

pLDDT: mean 82.55, std 13.28, range [39.09, 95.5]

Secondary structure (DSSP, 8-state):
-GGGTTSTT--HHHHHHHHTTSPPTT----HHHHHHHHHHHHHHHHHSHHHHHHHHHHHHHHHHHHHHHHHHHHHHHHHSPPPPPS-SSHHHHHHHHS-GGGSPPTT----HHHHHHHHTTGGG-TT--HHHHHHHHHHHHTS-HHHHHHHHHHHHHHHHHHHHTT--HHHHHTHHHHHHHHHHHHHHHHHHHHHTT--

Organism: NCBI:txid418784

Sequence (199 aa):
MDSRKGDSDHPEEEVLRLRANVVRRGEKRDVSELEARRQQVSRAYNRKLDVKEKNKLRRKKRDQRISSRLKATEWYLAKLGPKPSEGSSFPAIVATHLPPSQWPQGTDAPGQEQLDYLLGRVDNVQSVDLNRLYGMFSEWKSLSEQELRHQWSQEVWLAVRQHLGSTSLAEISGARELVERKQEEFLAGSSDVLNMTLD